Protein AF-A0A8J4XUR6-F1 (afdb_monomer)

Structure (mmCIF, N/CA/C/O backbone):
data_AF-A0A8J4XUR6-F1
#
_entry.id   AF-A0A8J4XUR6-F1
#
loop_
_atom_site.group_PDB
_atom_site.id
_atom_site.type_symbol
_atom_site.label_atom_id
_atom_site.label_alt_id
_atom_site.label_comp_id
_atom_site.label_asym_id
_atom_site.label_entity_id
_atom_site.label_seq_id
_atom_site.pdbx_PDB_ins_code
_atom_site.Cartn_x
_atom_site.Cartn_y
_atom_site.Cartn_z
_atom_site.occupancy
_atom_site.B_iso_or_equiv
_atom_site.auth_seq_id
_atom_site.auth_comp_id
_atom_site.auth_asym_id
_atom_site.auth_atom_id
_atom_site.pdbx_PDB_model_num
ATOM 1 N N . MET A 1 1 ? 8.514 -21.608 22.308 1.00 40.44 1 MET A N 1
ATOM 2 C CA . MET A 1 1 ? 8.423 -20.423 21.424 1.00 40.44 1 MET A CA 1
ATOM 3 C C . MET A 1 1 ? 8.131 -19.217 22.311 1.00 40.44 1 MET A C 1
ATOM 5 O O . MET A 1 1 ? 7.020 -19.123 22.812 1.00 40.44 1 MET A O 1
ATOM 9 N N . GLY A 1 2 ? 9.125 -18.379 22.620 1.00 39.19 2 GLY A N 1
ATOM 10 C CA . GLY A 1 2 ? 8.915 -17.189 23.462 1.00 39.19 2 GLY A CA 1
ATOM 11 C C . GLY A 1 2 ? 8.181 -16.073 22.702 1.00 39.19 2 GLY A C 1
ATOM 12 O O . GLY A 1 2 ? 8.288 -16.022 21.473 1.00 39.19 2 GLY A O 1
ATOM 13 N N . PRO A 1 3 ? 7.429 -15.190 23.383 1.00 42.88 3 PRO A N 1
ATOM 14 C CA . PRO A 1 3 ? 6.751 -14.078 22.728 1.00 42.88 3 PRO A CA 1
ATOM 15 C C . PRO A 1 3 ? 7.774 -13.131 22.086 1.00 42.88 3 PRO A C 1
ATOM 17 O O . PRO A 1 3 ? 8.785 -12.773 22.684 1.00 42.88 3 PRO A O 1
ATOM 20 N N . SER A 1 4 ? 7.515 -12.732 20.841 1.00 39.28 4 SER A N 1
ATOM 21 C CA . SER A 1 4 ? 8.322 -11.737 20.137 1.00 39.28 4 SER A CA 1
ATOM 22 C C . SER A 1 4 ? 8.038 -10.346 20.712 1.00 39.28 4 SER A C 1
ATOM 24 O O . SER A 1 4 ? 6.978 -9.771 20.477 1.00 39.28 4 SER A O 1
ATOM 26 N N . SER A 1 5 ? 9.002 -9.800 21.452 1.00 40.75 5 SER A N 1
ATOM 27 C CA . SER A 1 5 ? 8.965 -8.479 22.103 1.00 40.75 5 SER A CA 1
ATOM 28 C C . SER A 1 5 ? 9.308 -7.322 21.151 1.00 40.75 5 SER A C 1
ATOM 30 O O . SER A 1 5 ? 9.982 -6.369 21.533 1.00 40.75 5 SER A O 1
ATOM 32 N N . GLY A 1 6 ? 8.922 -7.416 19.876 1.00 47.94 6 GLY A N 1
ATOM 33 C CA . GLY A 1 6 ? 9.124 -6.324 18.923 1.00 47.94 6 GLY A CA 1
ATOM 34 C C . GLY A 1 6 ? 8.094 -5.208 19.141 1.00 47.94 6 GLY A C 1
ATOM 35 O O . GLY A 1 6 ? 6.934 -5.521 19.423 1.00 47.94 6 GLY A O 1
ATOM 36 N N . PRO A 1 7 ? 8.457 -3.919 18.984 1.00 46.41 7 PRO A N 1
ATOM 37 C CA . PRO A 1 7 ? 7.491 -2.835 19.051 1.00 46.41 7 PRO A CA 1
ATOM 38 C C . PRO A 1 7 ? 6.426 -3.070 17.988 1.00 46.41 7 PRO A C 1
ATOM 40 O O . PRO A 1 7 ? 6.678 -3.162 16.785 1.00 46.41 7 PRO A O 1
ATOM 43 N N . ASN A 1 8 ? 5.214 -3.239 18.474 1.00 56.94 8 ASN A N 1
ATOM 44 C CA . ASN A 1 8 ? 4.088 -3.563 17.650 1.00 56.94 8 ASN A CA 1
ATOM 45 C C . ASN A 1 8 ? 3.591 -2.308 16.917 1.00 56.94 8 ASN A C 1
ATOM 47 O O . ASN A 1 8 ? 3.277 -1.308 17.561 1.00 56.94 8 ASN A O 1
ATOM 51 N N . ILE A 1 9 ? 3.472 -2.353 15.587 1.00 78.69 9 ILE A N 1
ATOM 52 C CA . ILE A 1 9 ? 2.926 -1.223 14.824 1.00 78.69 9 ILE A CA 1
ATOM 53 C C . ILE A 1 9 ? 1.412 -1.195 15.058 1.00 78.69 9 ILE A C 1
ATOM 55 O O . ILE A 1 9 ? 0.663 -1.969 14.466 1.00 78.69 9 ILE A O 1
ATOM 59 N N . ALA A 1 10 ? 0.957 -0.309 15.946 1.00 85.75 10 ALA A N 1
ATOM 60 C CA . ALA A 1 10 ? -0.439 -0.231 16.387 1.00 85.75 10 ALA A CA 1
ATOM 61 C C . ALA A 1 10 ? -1.439 -0.105 15.225 1.00 85.75 10 ALA A C 1
ATOM 63 O O . ALA A 1 10 ? -2.539 -0.647 15.284 1.00 85.75 10 ALA A O 1
ATOM 64 N N . LEU A 1 11 ? -1.051 0.582 14.148 1.00 87.00 11 LEU A N 1
ATOM 65 C CA . LEU A 1 11 ? -1.871 0.728 12.946 1.00 87.00 11 LEU A CA 1
ATOM 66 C C . LEU A 1 11 ? -2.085 -0.606 12.209 1.00 87.00 11 LEU A C 1
ATOM 68 O O . LEU A 1 11 ? -3.179 -0.877 11.726 1.00 87.00 11 LEU A O 1
ATOM 72 N N . PHE A 1 12 ? -1.076 -1.479 12.185 1.00 90.94 12 PHE A N 1
ATOM 73 C CA . PHE A 1 12 ? -1.165 -2.774 11.504 1.00 90.94 12 PHE A CA 1
ATOM 74 C C . PHE A 1 12 ? -2.079 -3.730 12.270 1.00 90.94 12 PHE A C 1
ATOM 76 O O . PHE A 1 12 ? -2.907 -4.407 11.662 1.00 90.94 12 PHE A O 1
ATOM 83 N N . LYS A 1 13 ? -2.003 -3.724 13.609 1.00 90.50 13 LYS A N 1
ATOM 84 C CA . LYS A 1 13 ? -2.961 -4.472 14.438 1.00 90.50 13 LYS A CA 1
ATOM 85 C C . LYS A 1 13 ? -4.383 -3.945 14.315 1.00 90.50 13 LYS A C 1
ATOM 87 O O . LYS A 1 13 ? -5.303 -4.750 14.268 1.00 90.50 13 LYS A O 1
ATOM 92 N N . ARG A 1 14 ? -4.578 -2.624 14.236 1.00 91.56 14 ARG A N 1
ATOM 93 C CA . ARG A 1 14 ? -5.912 -2.048 14.000 1.00 91.56 14 ARG A CA 1
ATOM 94 C C . ARG A 1 14 ? -6.522 -2.582 12.708 1.00 91.56 14 ARG A C 1
ATOM 96 O O . ARG A 1 14 ? -7.652 -3.054 12.749 1.00 91.56 14 ARG A O 1
ATOM 103 N N . LEU A 1 15 ? -5.758 -2.603 11.611 1.00 93.12 15 LEU A N 1
ATOM 104 C CA . LEU A 1 15 ? -6.224 -3.206 10.361 1.00 93.12 15 LEU A CA 1
ATOM 105 C C . LEU A 1 15 ? -6.547 -4.700 10.536 1.00 93.12 15 LEU A C 1
ATOM 107 O O . LEU A 1 15 ? -7.619 -5.122 10.122 1.00 93.12 15 LEU A O 1
ATOM 111 N N . GLN A 1 16 ? -5.668 -5.494 11.163 1.00 93.56 16 GLN A N 1
ATOM 112 C CA . GLN A 1 16 ? -5.923 -6.927 11.398 1.00 93.56 16 GLN A CA 1
ATOM 113 C C . GLN A 1 16 ? -7.214 -7.167 12.189 1.00 93.56 16 GLN A C 1
ATOM 115 O O . GLN A 1 16 ? -8.026 -7.999 11.801 1.00 93.56 16 GLN A O 1
ATOM 120 N N . ASN A 1 17 ? -7.409 -6.418 13.274 1.00 93.25 17 ASN A N 1
ATOM 121 C CA . ASN A 1 17 ? -8.564 -6.564 14.153 1.00 93.25 17 ASN A CA 1
ATOM 122 C C . ASN A 1 17 ? -9.863 -6.112 13.474 1.00 93.25 17 ASN A C 1
ATOM 124 O O . ASN A 1 17 ? -10.911 -6.707 13.705 1.00 93.25 17 ASN A O 1
ATOM 128 N N . ARG A 1 18 ? -9.804 -5.060 12.647 1.00 94.50 18 ARG A N 1
ATOM 129 C CA . ARG A 1 18 ? -10.964 -4.532 11.917 1.00 94.50 18 ARG A CA 1
ATOM 130 C C . ARG A 1 18 ? -11.282 -5.340 10.658 1.00 94.50 18 ARG A C 1
ATOM 132 O O . ARG A 1 18 ? -12.419 -5.296 10.205 1.00 94.50 18 ARG A O 1
ATOM 139 N N . TRP A 1 19 ? -10.323 -6.094 10.115 1.00 95.19 19 TRP A N 1
ATOM 140 C CA . TRP A 1 19 ? -10.450 -6.797 8.834 1.00 95.19 19 TRP A CA 1
ATOM 141 C C . TRP A 1 19 ? -11.755 -7.589 8.630 1.00 95.19 19 TRP A C 1
ATOM 143 O O . TRP A 1 19 ? -12.316 -7.475 7.542 1.00 95.19 19 TRP A O 1
ATOM 153 N N . PRO A 1 20 ? -12.295 -8.335 9.622 1.00 94.44 20 PRO A N 1
ATOM 154 C CA . PRO A 1 20 ? -13.533 -9.105 9.441 1.00 94.44 20 PRO A CA 1
ATOM 155 C C . PRO A 1 20 ? -14.766 -8.270 9.075 1.00 94.44 20 PRO A C 1
ATOM 157 O O . PRO A 1 20 ? -15.748 -8.820 8.590 1.00 94.44 20 PRO A O 1
ATOM 160 N N . ILE A 1 21 ? -14.725 -6.962 9.334 1.00 95.00 21 ILE A N 1
ATOM 161 C CA . ILE A 1 21 ? -15.832 -6.023 9.116 1.00 95.00 21 ILE A CA 1
ATOM 162 C C . ILE A 1 21 ? -15.444 -4.857 8.196 1.00 95.00 21 ILE A C 1
ATOM 164 O O . ILE A 1 21 ? -16.186 -3.883 8.105 1.00 95.00 21 ILE A O 1
ATOM 168 N N . VAL A 1 22 ? -14.284 -4.936 7.534 1.00 93.31 22 VAL A N 1
ATOM 169 C CA . VAL A 1 22 ? -13.922 -4.008 6.455 1.00 93.31 22 VAL A CA 1
ATOM 170 C C . VAL A 1 22 ? -14.741 -4.363 5.218 1.00 93.31 22 VAL A C 1
ATOM 172 O O . VAL A 1 22 ? -14.694 -5.494 4.730 1.00 93.31 22 VAL A O 1
ATOM 175 N N . ASP A 1 23 ? -15.457 -3.380 4.689 1.00 92.00 23 ASP A N 1
ATOM 176 C CA . ASP A 1 23 ? -16.121 -3.453 3.399 1.00 92.00 23 ASP A CA 1
ATOM 177 C C . ASP A 1 23 ? -15.083 -3.329 2.276 1.00 92.00 23 ASP A C 1
ATOM 179 O O . ASP A 1 23 ? -14.637 -2.242 1.897 1.00 92.00 23 ASP A O 1
ATOM 183 N N . GLN A 1 24 ? -14.695 -4.485 1.747 1.00 90.06 24 GLN A N 1
ATOM 184 C CA . GLN A 1 24 ? -13.723 -4.615 0.665 1.00 90.06 24 GLN A CA 1
ATOM 185 C C . GLN A 1 24 ? -14.238 -4.105 -0.689 1.00 90.06 24 GLN A C 1
ATOM 187 O O . GLN A 1 24 ? -13.435 -3.928 -1.602 1.00 90.06 24 GLN A O 1
ATOM 192 N N . SER A 1 25 ? -15.546 -3.853 -0.829 1.00 89.06 25 SER A N 1
ATOM 193 C CA . SER A 1 25 ? -16.129 -3.297 -2.057 1.00 89.06 25 SER A CA 1
ATOM 194 C C . SER A 1 25 ? -15.928 -1.785 -2.186 1.00 89.06 25 SER A C 1
ATOM 196 O O . SER A 1 25 ? -16.148 -1.223 -3.258 1.00 89.06 25 SER A O 1
ATOM 198 N N . ARG A 1 26 ? -15.474 -1.129 -1.110 1.00 89.25 26 ARG A N 1
ATOM 199 C CA . ARG A 1 26 ? -15.285 0.323 -1.034 1.00 89.25 26 ARG A CA 1
ATOM 200 C C . ARG A 1 26 ? -13.828 0.711 -0.753 1.00 89.25 26 ARG A C 1
ATOM 202 O O . ARG A 1 26 ? -13.560 1.334 0.276 1.00 89.25 26 ARG A O 1
ATOM 209 N N . PRO A 1 27 ? -12.868 0.342 -1.622 1.00 91.38 27 PRO A N 1
ATOM 210 C CA . PRO A 1 27 ? -11.519 0.867 -1.512 1.00 91.38 27 PRO A CA 1
ATOM 211 C C . PRO A 1 27 ? -11.478 2.360 -1.866 1.00 91.38 27 PRO A C 1
ATOM 213 O O . PRO A 1 27 ? -12.258 2.849 -2.680 1.00 91.38 27 PRO A O 1
ATOM 216 N N . GLN A 1 28 ? -10.514 3.061 -1.281 1.00 92.25 28 GLN A N 1
ATOM 217 C CA . GLN A 1 28 ? -10.204 4.466 -1.504 1.00 92.25 28 GLN A CA 1
ATOM 218 C C . GLN A 1 28 ? -8.971 4.566 -2.417 1.00 92.25 28 GLN A C 1
ATOM 220 O O . GLN A 1 28 ? -7.839 4.493 -1.920 1.00 92.25 28 GLN A O 1
ATOM 225 N N . PRO A 1 29 ? -9.150 4.662 -3.748 1.00 90.38 29 PRO A N 1
ATOM 226 C CA . PRO A 1 29 ? -8.034 4.855 -4.663 1.00 90.38 29 PRO A CA 1
ATOM 227 C C . PRO A 1 29 ? -7.407 6.243 -4.508 1.00 90.38 29 PRO A C 1
ATOM 229 O O . PRO A 1 29 ? -7.977 7.161 -3.917 1.00 90.38 29 PRO A O 1
ATOM 232 N N . LEU A 1 30 ? -6.217 6.395 -5.075 1.00 86.88 30 LEU A N 1
ATOM 233 C CA . LEU A 1 30 ? -5.524 7.661 -5.214 1.00 86.88 30 LEU A CA 1
ATOM 234 C C . LEU A 1 30 ? -6.370 8.617 -6.058 1.00 86.88 30 LEU A C 1
ATOM 236 O O . LEU A 1 30 ? -6.646 8.351 -7.225 1.00 86.88 30 LEU A O 1
ATOM 240 N N . THR A 1 31 ? -6.749 9.748 -5.473 1.00 80.25 31 THR A N 1
ATOM 241 C CA . THR A 1 31 ? -7.511 10.785 -6.169 1.00 80.25 31 THR A CA 1
ATOM 242 C C . THR A 1 31 ? -6.609 11.536 -7.163 1.00 80.25 31 THR A C 1
ATOM 244 O O . THR A 1 31 ? -5.701 12.241 -6.715 1.00 80.25 31 THR A O 1
ATOM 247 N N . PRO A 1 32 ? -6.854 11.469 -8.491 1.00 69.00 32 PRO A N 1
ATOM 248 C CA . PRO A 1 32 ? -5.964 12.081 -9.488 1.00 69.00 32 PRO A CA 1
ATOM 249 C C . PRO A 1 32 ? -5.904 13.610 -9.411 1.00 69.00 32 PRO A C 1
ATOM 251 O O . PRO A 1 32 ? -4.892 14.211 -9.745 1.00 69.00 32 PRO A O 1
ATOM 254 N N . THR A 1 33 ? -6.959 14.261 -8.910 1.00 69.38 33 THR A N 1
ATOM 255 C CA . THR A 1 33 ? -7.015 15.728 -8.772 1.00 69.38 33 THR A CA 1
ATOM 256 C C . THR A 1 33 ? -6.011 16.296 -7.766 1.00 69.38 33 THR A C 1
ATOM 258 O O . THR A 1 33 ? -5.838 17.511 -7.704 1.00 69.38 33 THR A O 1
ATOM 261 N N . ALA A 1 34 ? -5.356 15.441 -6.977 1.00 71.38 34 ALA A N 1
ATOM 262 C CA . ALA A 1 34 ? -4.301 15.824 -6.046 1.00 71.38 34 ALA A CA 1
ATOM 263 C C . ALA A 1 34 ? -2.885 15.733 -6.650 1.00 71.38 34 ALA A C 1
ATOM 265 O O . ALA A 1 34 ? -1.925 16.036 -5.944 1.00 71.38 34 ALA A O 1
ATOM 266 N N . LEU A 1 35 ? -2.750 15.301 -7.910 1.00 82.06 35 LEU A N 1
ATOM 267 C CA . LEU A 1 35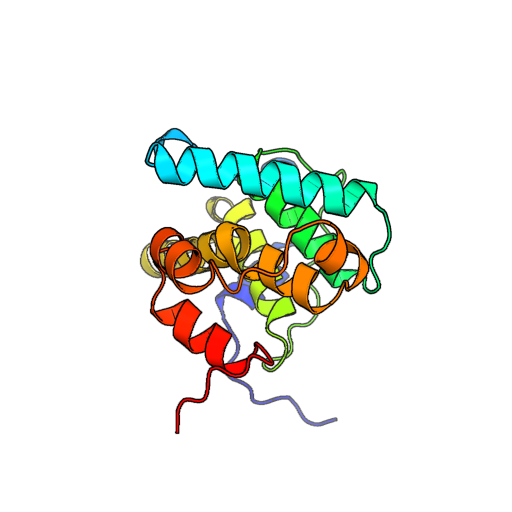 ? -1.466 15.090 -8.578 1.00 82.06 35 LEU A CA 1
ATOM 268 C C . LEU A 1 35 ? -1.136 16.243 -9.531 1.00 82.06 35 LEU A C 1
ATOM 270 O O . LEU A 1 35 ? -2.005 16.778 -10.220 1.00 82.06 35 LEU A O 1
ATOM 274 N N . SER A 1 36 ? 0.141 16.606 -9.594 1.00 87.50 36 SER A N 1
ATOM 275 C CA . SER A 1 36 ? 0.687 17.426 -10.677 1.00 87.50 36 SER A CA 1
ATOM 276 C C . SER A 1 36 ? 0.665 16.670 -12.013 1.00 87.50 36 SER A C 1
ATOM 278 O O . SER A 1 36 ? 0.567 15.443 -12.044 1.00 87.50 36 SER A O 1
ATOM 280 N N . SER A 1 37 ? 0.797 17.387 -13.135 1.00 87.19 37 SER A N 1
ATOM 281 C CA . SER A 1 37 ? 0.848 16.771 -14.472 1.00 87.19 37 SER A CA 1
ATOM 282 C C . SER A 1 37 ? 1.945 15.707 -14.594 1.00 87.19 37 SER A C 1
ATOM 284 O O . SER A 1 37 ? 1.728 14.667 -15.212 1.00 87.19 37 SER A O 1
ATOM 286 N N . ASP A 1 38 ? 3.101 15.945 -13.970 1.00 86.38 38 ASP A N 1
ATOM 287 C CA . ASP A 1 38 ? 4.229 15.011 -13.986 1.00 86.38 38 ASP A CA 1
ATOM 288 C C . ASP A 1 38 ? 3.941 13.761 -13.140 1.00 86.38 38 ASP A C 1
ATOM 290 O O . ASP A 1 38 ? 4.232 12.638 -13.555 1.00 86.38 38 ASP A O 1
ATOM 294 N N . GLU A 1 39 ? 3.325 13.932 -11.966 1.00 85.56 39 GLU A N 1
ATOM 295 C CA . GLU A 1 39 ? 2.918 12.815 -11.105 1.00 85.56 39 GLU A CA 1
ATOM 296 C C . GLU A 1 39 ? 1.819 11.967 -11.750 1.00 85.56 39 GLU A C 1
ATOM 298 O O . GLU A 1 39 ? 1.832 10.744 -11.618 1.00 85.56 39 GLU A O 1
ATOM 303 N N . GLU A 1 40 ? 0.894 12.595 -12.474 1.00 89.81 40 GLU A N 1
ATOM 304 C CA . GLU A 1 40 ? -0.159 11.910 -13.219 1.00 89.81 40 GLU A CA 1
ATOM 305 C C . GLU A 1 40 ? 0.410 11.113 -14.401 1.00 89.81 40 GLU A C 1
ATOM 307 O O . GLU A 1 40 ? 0.041 9.954 -14.605 1.00 89.81 40 GLU A O 1
ATOM 312 N N . ALA A 1 41 ? 1.365 11.680 -15.144 1.00 89.12 41 ALA A N 1
ATOM 313 C CA . ALA A 1 41 ? 2.069 10.953 -16.198 1.00 89.12 41 ALA A CA 1
ATOM 314 C C . ALA A 1 41 ? 2.812 9.730 -15.630 1.00 89.12 41 ALA A C 1
ATOM 316 O O . ALA A 1 41 ? 2.679 8.619 -16.153 1.00 89.12 41 ALA A O 1
ATOM 317 N N . HIS A 1 42 ? 3.514 9.910 -14.504 1.00 87.81 42 HIS A N 1
ATOM 318 C CA . HIS A 1 42 ? 4.195 8.820 -13.799 1.00 87.81 42 HIS A CA 1
ATOM 319 C C . HIS A 1 42 ? 3.211 7.760 -13.288 1.00 87.81 42 HIS A C 1
ATOM 321 O O . HIS A 1 42 ? 3.478 6.560 -13.373 1.00 87.81 42 HIS A O 1
ATOM 327 N N . ARG A 1 43 ? 2.034 8.178 -12.801 1.00 90.69 43 ARG A N 1
ATOM 328 C CA . ARG A 1 43 ? 0.963 7.271 -12.362 1.00 90.69 43 ARG A CA 1
ATOM 329 C C . ARG A 1 43 ? 0.513 6.360 -13.499 1.00 90.69 43 ARG A C 1
ATOM 331 O O . ARG A 1 43 ? 0.380 5.153 -13.294 1.00 90.69 43 ARG A O 1
ATOM 338 N N . LEU A 1 44 ? 0.277 6.925 -14.683 1.00 91.81 44 LEU A N 1
ATOM 339 C CA . LEU A 1 44 ? -0.160 6.177 -15.863 1.00 91.81 44 LEU A CA 1
ATOM 340 C C . LEU A 1 44 ? 0.924 5.212 -16.363 1.00 91.81 44 LEU A C 1
ATOM 342 O O . LEU A 1 44 ? 0.610 4.062 -16.681 1.00 91.81 44 LEU A O 1
ATOM 346 N N . GLU A 1 45 ? 2.192 5.637 -16.377 1.00 90.88 45 GLU A N 1
ATOM 347 C CA . GLU A 1 45 ? 3.324 4.763 -16.714 1.00 90.88 45 GLU A CA 1
ATOM 348 C C . GLU A 1 45 ? 3.408 3.574 -15.749 1.00 90.88 45 GLU A C 1
ATOM 350 O O . GLU A 1 45 ? 3.452 2.415 -16.180 1.00 90.88 45 GLU A O 1
ATOM 355 N N . MET A 1 46 ? 3.364 3.857 -14.443 1.00 90.44 46 MET A N 1
ATOM 356 C CA . MET A 1 46 ? 3.410 2.843 -13.395 1.00 90.44 46 MET A CA 1
ATOM 357 C C . MET A 1 46 ? 2.244 1.864 -13.519 1.00 90.44 46 MET A C 1
ATOM 359 O O . MET A 1 46 ? 2.446 0.652 -13.476 1.00 90.44 46 MET A O 1
ATOM 363 N N . LEU A 1 47 ? 1.025 2.363 -13.727 1.00 91.56 47 LEU A N 1
ATOM 364 C CA . LEU A 1 47 ? -0.153 1.521 -13.918 1.00 91.56 47 LEU A CA 1
ATOM 365 C C . LEU A 1 47 ? 0.011 0.590 -15.128 1.00 91.56 47 LEU A C 1
ATOM 367 O O . LEU A 1 47 ? -0.266 -0.607 -15.028 1.00 91.56 47 LEU A O 1
ATOM 371 N N . GLY A 1 48 ? 0.511 1.113 -16.251 1.00 90.81 48 GLY A N 1
ATOM 372 C CA . GLY A 1 48 ? 0.813 0.314 -17.436 1.00 90.81 48 GLY A CA 1
ATOM 373 C C . GLY A 1 48 ? 1.861 -0.768 -17.160 1.00 90.81 48 GLY A C 1
ATOM 374 O O . GLY A 1 48 ? 1.691 -1.910 -17.586 1.00 90.81 48 GLY A O 1
ATOM 375 N N . HIS A 1 49 ? 2.919 -0.437 -16.418 1.00 88.88 49 HIS A N 1
ATOM 376 C CA . HIS A 1 49 ? 3.942 -1.398 -16.003 1.00 88.88 49 HIS A CA 1
ATOM 377 C C . HIS A 1 49 ? 3.359 -2.507 -15.112 1.00 88.88 49 HIS A C 1
ATOM 379 O O . HIS A 1 49 ? 3.558 -3.688 -15.395 1.00 88.88 49 HIS A O 1
ATOM 385 N N . LEU A 1 50 ? 2.586 -2.155 -14.080 1.00 89.62 50 LEU A N 1
ATOM 386 C CA . LEU A 1 50 ? 1.984 -3.119 -13.153 1.00 89.62 50 LEU A CA 1
ATOM 387 C C . LEU A 1 50 ? 1.003 -4.074 -13.850 1.00 89.62 50 LEU A C 1
ATOM 389 O O . LEU A 1 50 ? 1.003 -5.264 -13.546 1.00 89.62 50 LEU A O 1
ATOM 393 N N . LYS A 1 51 ? 0.207 -3.590 -14.812 1.00 90.06 51 LYS A N 1
ATOM 394 C CA . LYS A 1 51 ? -0.685 -4.450 -15.608 1.00 90.06 51 LYS A CA 1
ATOM 395 C C . LYS A 1 51 ? 0.095 -5.468 -16.439 1.00 90.06 51 LYS A C 1
ATOM 397 O O . LYS A 1 51 ? -0.199 -6.655 -16.357 1.00 90.06 51 LYS A O 1
ATOM 402 N N . ARG A 1 52 ? 1.169 -5.042 -17.118 1.00 88.12 52 ARG A N 1
ATOM 403 C CA . ARG A 1 52 ? 2.063 -5.964 -17.846 1.00 88.12 52 ARG A CA 1
ATOM 404 C C . ARG A 1 52 ? 2.675 -7.029 -16.933 1.00 88.12 52 ARG A C 1
ATOM 406 O O . ARG A 1 52 ? 2.829 -8.174 -17.351 1.00 88.12 52 ARG A O 1
ATOM 413 N N . LEU A 1 53 ? 3.018 -6.667 -15.693 1.00 86.50 53 LEU A N 1
ATOM 414 C CA . LEU A 1 53 ? 3.500 -7.630 -14.700 1.00 86.50 53 LEU A CA 1
ATOM 415 C C . LEU A 1 53 ? 2.431 -8.654 -14.309 1.00 86.50 53 LEU A C 1
ATOM 417 O O . LEU A 1 53 ? 2.769 -9.811 -14.094 1.00 86.50 53 LEU A O 1
ATOM 421 N N . LEU A 1 54 ? 1.164 -8.255 -14.186 1.00 86.38 54 LEU A N 1
ATOM 422 C CA . LEU A 1 54 ? 0.081 -9.199 -13.895 1.00 86.38 54 LEU A CA 1
ATOM 423 C C . LEU A 1 54 ? -0.163 -10.147 -15.072 1.00 86.38 54 LEU A C 1
ATOM 425 O O . LEU A 1 54 ? -0.307 -11.352 -14.864 1.00 86.38 54 LEU A O 1
ATOM 429 N N . ASP A 1 55 ? -0.151 -9.615 -16.294 1.00 85.50 55 ASP A N 1
ATOM 430 C CA . ASP A 1 55 ? -0.403 -10.384 -17.515 1.00 85.50 55 ASP A CA 1
ATOM 431 C C . ASP A 1 55 ? 0.699 -11.415 -17.797 1.00 85.50 55 ASP A C 1
ATOM 433 O O . ASP A 1 55 ? 0.426 -12.478 -18.354 1.00 85.50 55 ASP A O 1
ATOM 437 N N . CYS A 1 56 ? 1.945 -11.153 -17.380 1.00 81.50 56 CYS A N 1
ATOM 438 C CA . CYS A 1 56 ? 3.038 -12.110 -17.562 1.00 81.50 56 CYS A CA 1
ATOM 439 C C . CYS A 1 56 ? 2.895 -13.364 -16.680 1.00 81.50 56 CYS A C 1
ATOM 441 O O . CYS A 1 56 ? 3.553 -14.371 -16.945 1.00 81.50 56 CYS A O 1
ATOM 443 N N . GLY A 1 57 ? 2.059 -13.314 -15.632 1.00 72.19 57 GLY A N 1
ATOM 444 C CA . GLY A 1 57 ? 1.673 -14.444 -14.780 1.00 72.19 57 GLY A CA 1
ATOM 445 C C . GLY A 1 57 ? 2.794 -15.080 -13.948 1.00 72.19 57 GLY A C 1
ATOM 446 O O . GLY A 1 57 ? 2.523 -15.922 -13.091 1.00 72.19 57 GLY A O 1
ATOM 447 N N . ASN A 1 58 ? 4.051 -14.690 -14.160 1.00 73.31 58 ASN A N 1
ATOM 448 C CA . ASN A 1 58 ? 5.210 -15.300 -13.529 1.00 73.31 58 ASN A CA 1
ATOM 449 C C . ASN A 1 58 ? 5.545 -14.591 -12.212 1.00 73.31 58 ASN A C 1
ATOM 451 O O . ASN A 1 58 ? 6.433 -13.745 -12.154 1.00 73.31 58 ASN A O 1
ATOM 455 N N . HIS A 1 59 ? 4.834 -14.938 -11.139 1.00 77.44 59 HIS A N 1
ATOM 456 C CA . HIS A 1 59 ? 5.121 -14.429 -9.799 1.00 77.44 59 HIS A CA 1
ATOM 457 C C . HIS A 1 59 ? 5.722 -15.544 -8.929 1.00 77.44 59 HIS A C 1
ATOM 459 O O . HIS A 1 59 ? 5.024 -16.501 -8.602 1.00 77.44 59 HIS A O 1
ATOM 465 N N . PRO A 1 60 ? 6.993 -15.440 -8.491 1.00 71.69 60 PRO A N 1
ATOM 466 C CA . PRO A 1 60 ? 7.667 -16.491 -7.730 1.00 71.69 60 PRO A CA 1
ATOM 467 C C . PRO A 1 60 ? 7.106 -16.617 -6.311 1.00 71.69 60 PRO A C 1
ATOM 469 O O . PRO A 1 60 ? 7.403 -17.582 -5.609 1.00 71.69 60 PRO A O 1
ATOM 472 N N . ARG A 1 61 ? 6.346 -15.612 -5.858 1.00 81.00 61 ARG A N 1
ATOM 473 C CA . ARG A 1 61 ? 5.705 -15.577 -4.550 1.00 81.00 61 ARG A CA 1
ATOM 474 C C . ARG A 1 61 ? 4.359 -14.871 -4.614 1.00 81.00 6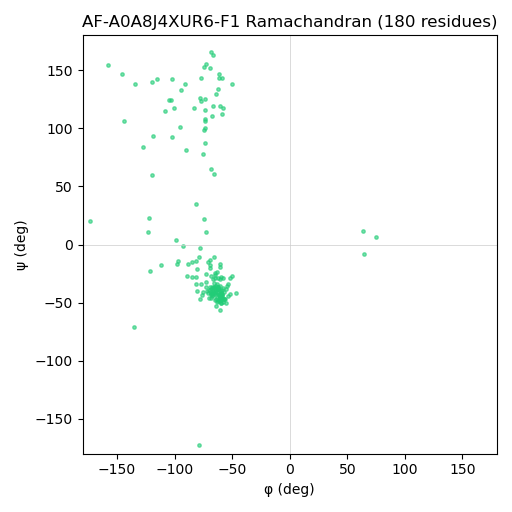1 ARG A C 1
ATOM 476 O O . ARG A 1 61 ? 4.177 -13.881 -5.322 1.00 81.00 61 ARG A O 1
ATOM 483 N N . GLU A 1 62 ? 3.454 -15.348 -3.775 1.00 84.94 62 GLU A N 1
ATOM 484 C CA . GLU A 1 62 ? 2.093 -14.834 -3.653 1.00 84.94 62 GLU A CA 1
ATOM 485 C C . GLU A 1 62 ? 2.009 -13.419 -3.064 1.00 84.94 62 GLU A C 1
ATOM 487 O O . GLU A 1 62 ? 1.058 -12.698 -3.355 1.00 84.94 62 GLU A O 1
ATOM 492 N N . ASP A 1 63 ? 2.979 -13.001 -2.245 1.00 86.94 63 ASP A N 1
ATOM 493 C CA . ASP A 1 63 ? 3.050 -11.636 -1.705 1.00 86.94 63 ASP A CA 1
ATOM 494 C C . ASP A 1 63 ? 3.459 -10.612 -2.777 1.00 86.94 63 ASP A C 1
ATOM 496 O O . ASP A 1 63 ? 3.080 -9.445 -2.694 1.00 86.94 63 ASP A O 1
ATOM 500 N N . TYR A 1 64 ? 4.166 -11.046 -3.826 1.00 87.12 64 TYR A N 1
ATOM 501 C CA . TYR A 1 64 ? 4.557 -10.178 -4.943 1.00 87.12 64 TYR A CA 1
ATOM 502 C C . TYR A 1 64 ? 3.370 -9.912 -5.860 1.00 87.12 64 TYR A C 1
ATOM 504 O O . TYR A 1 64 ? 3.111 -8.774 -6.238 1.00 87.12 64 TYR A O 1
ATOM 512 N N . LYS A 1 65 ? 2.593 -10.955 -6.154 1.00 88.19 65 LYS A N 1
ATOM 513 C CA . LYS A 1 65 ? 1.325 -10.790 -6.863 1.00 88.19 65 LYS A CA 1
ATOM 514 C C . LYS A 1 65 ? 0.373 -9.885 -6.079 1.00 88.19 65 LYS A C 1
ATOM 516 O O . LYS A 1 65 ? -0.253 -8.997 -6.648 1.00 88.19 65 LYS A O 1
ATOM 521 N N . GLU A 1 66 ? 0.298 -10.080 -4.764 1.00 91.94 66 GLU A N 1
ATOM 522 C CA . GLU A 1 66 ? -0.562 -9.289 -3.886 1.00 91.94 66 GLU A CA 1
ATOM 523 C C . GLU A 1 66 ? -0.200 -7.799 -3.890 1.00 91.94 66 GLU A C 1
ATOM 525 O O . GLU A 1 66 ? -1.097 -6.977 -4.059 1.00 91.94 66 GLU A O 1
ATOM 530 N N . ILE A 1 67 ? 1.080 -7.427 -3.755 1.00 92.12 67 ILE A N 1
ATOM 531 C CA . ILE A 1 67 ? 1.458 -6.005 -3.778 1.00 92.12 67 ILE A CA 1
ATOM 532 C C . ILE A 1 67 ? 1.166 -5.351 -5.137 1.00 92.12 67 ILE A C 1
ATOM 534 O O . ILE A 1 67 ? 0.719 -4.209 -5.170 1.00 92.12 67 ILE A O 1
ATOM 538 N N . ILE A 1 68 ? 1.339 -6.074 -6.251 1.00 91.50 68 ILE A N 1
ATOM 539 C CA . ILE A 1 68 ? 1.020 -5.554 -7.589 1.00 91.50 68 ILE A CA 1
ATOM 540 C C . ILE A 1 68 ? -0.490 -5.303 -7.715 1.00 91.50 68 ILE A C 1
ATOM 542 O O . ILE A 1 68 ? -0.893 -4.215 -8.121 1.00 91.50 68 ILE A O 1
ATOM 546 N N . LEU A 1 69 ? -1.328 -6.263 -7.304 1.00 92.56 69 LEU A N 1
ATOM 547 C CA . LEU A 1 69 ? -2.790 -6.111 -7.315 1.00 92.56 69 LEU A CA 1
ATOM 548 C C . LEU A 1 69 ? -3.259 -4.940 -6.442 1.00 92.56 69 LEU A C 1
ATOM 550 O O . LEU A 1 69 ? -4.112 -4.161 -6.860 1.00 92.56 69 LEU A O 1
ATOM 554 N N . LEU A 1 70 ? -2.689 -4.797 -5.242 1.00 94.56 70 LEU A N 1
ATOM 555 C CA . LEU A 1 70 ? -3.008 -3.698 -4.328 1.00 94.56 70 LEU A CA 1
ATOM 556 C C . LEU A 1 70 ? -2.655 -2.336 -4.922 1.00 94.56 70 LEU A C 1
ATOM 558 O O . LEU A 1 70 ? -3.428 -1.391 -4.793 1.00 94.56 70 LEU A O 1
ATOM 562 N N . ASN A 1 71 ? -1.508 -2.241 -5.585 1.00 93.94 71 ASN A N 1
ATOM 563 C CA . ASN A 1 71 ? -1.078 -1.009 -6.224 1.00 93.94 71 ASN A CA 1
ATOM 564 C C . ASN A 1 71 ? -1.958 -0.641 -7.418 1.00 93.94 71 ASN A C 1
ATOM 566 O O . ASN A 1 71 ? -2.308 0.524 -7.562 1.00 93.94 71 ASN A O 1
ATOM 570 N N . VAL A 1 72 ? -2.357 -1.612 -8.246 1.00 92.88 72 VAL A N 1
ATOM 571 C CA . VAL A 1 72 ? -3.322 -1.371 -9.332 1.00 92.88 72 VAL A CA 1
ATOM 572 C C . VAL A 1 72 ? -4.644 -0.859 -8.759 1.00 92.88 72 VAL A C 1
ATOM 574 O O . VAL A 1 72 ? -5.156 0.158 -9.227 1.00 92.88 72 VAL A O 1
ATOM 577 N N . ALA A 1 73 ? -5.146 -1.490 -7.692 1.00 92.88 73 ALA A N 1
ATOM 578 C CA . ALA A 1 73 ? -6.355 -1.038 -7.009 1.00 92.88 73 ALA A CA 1
ATOM 579 C C . ALA A 1 73 ? -6.222 0.390 -6.471 1.00 92.88 73 ALA A C 1
ATOM 581 O O . ALA A 1 73 ? -7.141 1.193 -6.598 1.00 92.88 73 ALA A O 1
ATOM 582 N N . TYR A 1 74 ? -5.059 0.724 -5.913 1.00 93.44 74 TYR A N 1
ATOM 583 C CA . TYR A 1 74 ? -4.789 2.058 -5.400 1.00 93.44 74 TYR A CA 1
ATOM 584 C C . TYR A 1 74 ? -4.654 3.103 -6.515 1.00 93.44 74 TYR A C 1
ATOM 586 O O . TYR A 1 74 ? -5.157 4.204 -6.352 1.00 93.44 74 TYR A O 1
ATOM 594 N N . LEU A 1 75 ? -4.026 2.791 -7.652 1.00 92.00 75 LEU A N 1
ATOM 595 C CA . LEU A 1 75 ? -3.800 3.771 -8.723 1.00 92.00 75 LEU A CA 1
ATOM 596 C C . LEU A 1 75 ? -4.995 3.992 -9.649 1.00 92.00 75 LEU A C 1
ATOM 598 O O . LEU A 1 75 ? -5.143 5.092 -10.177 1.00 92.00 75 LEU A O 1
ATOM 602 N N . GLU A 1 76 ? -5.785 2.954 -9.914 1.00 88.06 76 GLU A N 1
ATOM 603 C CA . GLU A 1 76 ? -6.869 2.987 -10.906 1.00 88.06 76 GLU A CA 1
ATOM 604 C C . GLU A 1 76 ? -8.261 2.896 -10.271 1.00 88.06 76 GLU A C 1
ATOM 606 O O . GLU A 1 76 ? -9.252 3.217 -10.919 1.00 88.06 76 GLU A O 1
ATOM 611 N N . GLY A 1 77 ? -8.366 2.449 -9.016 1.00 79.56 77 GLY A N 1
ATOM 612 C CA . GLY A 1 77 ? -9.658 2.117 -8.407 1.00 79.56 77 GLY A CA 1
ATOM 613 C C . GLY A 1 77 ? -10.255 0.802 -8.909 1.00 79.56 77 GLY A C 1
ATOM 614 O O . GLY A 1 77 ? -11.378 0.463 -8.544 1.00 79.56 77 GLY A O 1
ATOM 615 N N . GLY A 1 78 ? -9.513 0.037 -9.718 1.00 68.31 78 GLY A N 1
ATOM 616 C CA . GLY A 1 78 ? -9.906 -1.306 -10.134 1.00 68.31 78 GLY A CA 1
ATOM 617 C C . GLY A 1 78 ? -9.918 -2.262 -8.941 1.00 68.31 78 GLY A C 1
ATOM 618 O O . GLY A 1 78 ? -8.895 -2.478 -8.297 1.00 68.31 78 GLY A O 1
ATOM 619 N N . VAL A 1 79 ? -11.074 -2.844 -8.630 1.00 62.06 79 VAL A N 1
ATOM 620 C CA . VAL A 1 79 ? -11.225 -3.733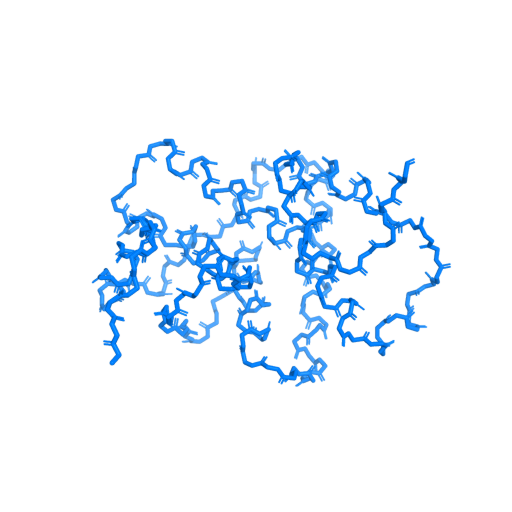 -7.473 1.00 62.06 79 VAL A CA 1
ATOM 621 C C . VAL A 1 79 ? -10.759 -5.147 -7.854 1.00 62.06 79 VAL A C 1
ATOM 623 O O . VAL A 1 79 ? -11.360 -5.753 -8.744 1.00 62.06 79 VAL A O 1
ATOM 626 N N . PRO A 1 80 ? -9.715 -5.721 -7.222 1.00 65.94 80 PRO A N 1
ATOM 627 C CA . PRO A 1 80 ? -9.487 -7.160 -7.304 1.00 65.94 80 PRO A CA 1
ATOM 628 C C . PRO A 1 80 ? -10.722 -7.880 -6.751 1.00 65.94 80 PRO A C 1
ATOM 630 O O . PRO A 1 80 ? -11.305 -7.426 -5.773 1.00 65.94 80 PRO A O 1
ATOM 633 N N . THR A 1 81 ? -11.110 -9.020 -7.331 1.00 67.56 81 THR A N 1
ATOM 634 C CA . THR A 1 81 ? -12.316 -9.779 -6.924 1.00 67.56 81 THR A CA 1
ATOM 635 C C . THR A 1 81 ? -12.411 -10.040 -5.418 1.00 67.56 81 THR A C 1
ATOM 637 O O . THR A 1 81 ? -13.509 -10.179 -4.889 1.00 67.56 81 THR A O 1
ATOM 640 N N . SER A 1 82 ? -11.274 -10.092 -4.718 1.00 80.62 82 SER A N 1
ATOM 641 C CA . SER A 1 82 ? -11.203 -9.997 -3.259 1.00 80.62 82 SER A CA 1
ATOM 642 C C . SER A 1 82 ? -9.812 -9.541 -2.811 1.00 80.62 82 SER A C 1
ATOM 644 O O . SER A 1 82 ? -8.815 -9.783 -3.500 1.00 80.62 82 SER A O 1
ATOM 646 N N . PHE A 1 83 ? -9.720 -8.923 -1.632 1.00 89.31 83 PHE A N 1
ATOM 647 C CA . PHE A 1 83 ? -8.442 -8.637 -0.989 1.00 89.31 83 PHE A CA 1
ATOM 648 C C . PHE A 1 83 ? -8.093 -9.765 -0.013 1.00 89.31 83 PHE A C 1
ATOM 650 O O . PHE A 1 83 ? -8.901 -10.171 0.824 1.00 89.31 83 PHE A O 1
ATOM 657 N N . ARG A 1 84 ? -6.852 -10.264 -0.067 1.00 91.88 84 ARG A N 1
ATOM 658 C CA . ARG A 1 84 ? -6.371 -11.252 0.912 1.00 91.88 84 ARG A CA 1
ATOM 659 C C . ARG A 1 84 ? -6.397 -10.650 2.320 1.00 91.88 84 ARG A C 1
ATOM 661 O O . ARG A 1 84 ? -6.122 -9.464 2.490 1.00 91.88 84 ARG A O 1
ATOM 668 N N . ALA A 1 85 ? -6.654 -11.455 3.348 1.00 91.69 85 ALA A N 1
ATOM 669 C CA . ALA A 1 85 ? -6.537 -10.988 4.726 1.00 91.69 85 ALA A CA 1
ATOM 670 C C . ALA A 1 85 ? -5.095 -10.550 5.076 1.00 91.69 85 ALA A C 1
ATOM 672 O O . ALA A 1 85 ? -4.136 -11.169 4.608 1.00 91.69 85 ALA A O 1
ATOM 673 N N . PRO A 1 86 ? -4.899 -9.490 5.885 1.00 90.75 86 PRO A N 1
ATOM 674 C CA . PRO A 1 86 ? -3.588 -9.091 6.379 1.00 90.75 86 PRO A CA 1
ATOM 675 C C . PRO A 1 86 ? -2.935 -10.226 7.179 1.00 90.75 86 PRO A C 1
ATOM 677 O O . PRO A 1 86 ? -3.403 -10.601 8.253 1.00 90.75 86 PRO A O 1
ATOM 680 N N . GLY A 1 87 ? -1.853 -10.784 6.634 1.00 86.94 87 GLY A N 1
ATOM 681 C CA . GLY A 1 87 ? -1.113 -11.884 7.251 1.00 86.94 87 GLY A CA 1
ATOM 682 C C . GLY A 1 87 ? -0.172 -11.442 8.374 1.00 86.94 87 GLY A C 1
ATOM 683 O O . GLY A 1 87 ? -0.140 -10.286 8.789 1.00 86.94 87 GLY A O 1
ATOM 684 N N . ALA A 1 88 ? 0.651 -12.365 8.869 1.00 83.75 88 ALA A N 1
ATOM 685 C CA . ALA A 1 88 ? 1.676 -12.028 9.853 1.00 83.75 88 ALA A CA 1
ATOM 686 C C . ALA A 1 88 ? 2.722 -11.064 9.260 1.00 83.75 88 ALA A C 1
ATOM 688 O O . ALA A 1 88 ? 3.314 -11.335 8.213 1.00 83.75 88 ALA A O 1
ATOM 689 N N . TYR A 1 89 ? 3.008 -9.964 9.958 1.00 77.81 89 TYR A N 1
ATOM 690 C CA . TYR A 1 89 ? 4.109 -9.067 9.610 1.00 77.81 89 TYR A CA 1
ATOM 691 C C . TYR A 1 89 ? 5.312 -9.340 10.515 1.00 77.81 89 TYR A C 1
ATOM 693 O O . TYR A 1 89 ? 5.280 -9.150 11.729 1.00 77.81 89 TYR A O 1
ATOM 701 N N . HIS A 1 90 ? 6.418 -9.764 9.906 1.00 72.06 90 HIS A N 1
ATOM 702 C CA . HIS A 1 90 ? 7.711 -9.812 10.582 1.00 72.06 90 HIS A CA 1
ATOM 703 C C . HIS A 1 90 ? 8.447 -8.489 10.371 1.00 72.06 90 HIS A C 1
ATOM 705 O O . HIS A 1 90 ? 8.499 -7.975 9.255 1.00 72.06 90 HIS A O 1
ATOM 711 N N . MET A 1 91 ? 9.083 -7.965 11.420 1.00 65.19 91 MET A N 1
ATOM 712 C CA . MET A 1 91 ? 9.735 -6.646 11.386 1.00 65.19 91 MET A CA 1
ATOM 713 C C . MET A 1 91 ? 10.822 -6.503 10.314 1.00 65.19 91 MET A C 1
ATOM 715 O O . MET A 1 91 ? 11.027 -5.399 9.809 1.00 65.19 91 MET A O 1
ATOM 719 N N . ALA A 1 92 ? 11.485 -7.602 9.946 1.00 63.75 92 ALA A N 1
ATOM 720 C CA . ALA A 1 92 ? 12.548 -7.621 8.942 1.00 63.75 92 ALA A CA 1
ATOM 721 C C . ALA A 1 92 ? 12.040 -7.659 7.487 1.00 63.75 92 ALA A C 1
ATOM 723 O O . ALA A 1 92 ? 12.816 -7.415 6.568 1.00 63.75 92 ALA A O 1
ATOM 724 N N . ARG A 1 93 ? 10.754 -7.960 7.248 1.00 79.69 93 ARG A N 1
ATOM 725 C CA . ARG A 1 93 ? 10.210 -8.085 5.888 1.00 79.69 93 ARG A CA 1
ATOM 726 C C . ARG A 1 93 ? 9.569 -6.777 5.451 1.00 79.69 93 ARG A C 1
ATOM 728 O O . ARG A 1 93 ? 8.436 -6.474 5.820 1.00 79.69 93 ARG A O 1
ATOM 735 N N . TRP A 1 94 ? 10.295 -6.017 4.639 1.00 84.50 94 TRP A N 1
ATOM 736 C CA . TRP A 1 94 ? 9.796 -4.760 4.088 1.00 84.50 94 TRP A CA 1
ATOM 737 C C . TRP A 1 94 ? 8.557 -4.953 3.194 1.00 84.50 94 TRP A C 1
ATOM 739 O O . TRP A 1 94 ? 7.612 -4.184 3.323 1.00 84.50 94 TRP A O 1
ATOM 749 N N . MET A 1 95 ? 8.487 -6.040 2.411 1.00 88.06 95 MET A N 1
ATOM 750 C CA . MET A 1 95 ? 7.309 -6.383 1.593 1.00 88.06 95 MET A CA 1
ATOM 751 C C . MET A 1 95 ? 6.010 -6.439 2.411 1.00 88.06 95 MET A C 1
ATOM 753 O O . MET A 1 95 ? 5.001 -5.859 2.025 1.00 88.06 95 MET A O 1
ATOM 757 N N . ALA A 1 96 ? 6.043 -7.057 3.598 1.00 88.88 96 ALA A N 1
ATOM 758 C CA . ALA A 1 96 ? 4.874 -7.090 4.474 1.00 88.88 96 ALA A CA 1
ATOM 759 C C . ALA A 1 96 ? 4.458 -5.670 4.893 1.00 88.88 96 ALA A C 1
ATOM 761 O O . ALA A 1 96 ? 3.284 -5.327 4.832 1.00 88.88 96 ALA A O 1
ATOM 762 N N . LYS A 1 97 ? 5.416 -4.809 5.257 1.00 90.25 97 LYS A N 1
ATOM 763 C CA . LYS A 1 97 ? 5.134 -3.407 5.611 1.00 90.25 97 LYS A CA 1
ATOM 764 C C . LYS A 1 97 ? 4.541 -2.626 4.434 1.00 90.25 97 LYS A C 1
ATOM 766 O O . LYS A 1 97 ? 3.635 -1.829 4.656 1.00 90.25 97 LYS A O 1
ATOM 771 N N . ALA A 1 98 ? 5.022 -2.878 3.217 1.00 92.38 98 ALA A N 1
ATOM 772 C CA . ALA A 1 98 ? 4.505 -2.274 1.993 1.00 92.38 98 ALA A CA 1
ATOM 773 C C . ALA A 1 98 ? 3.042 -2.676 1.740 1.00 92.38 98 ALA A C 1
ATOM 775 O O . ALA A 1 98 ? 2.189 -1.803 1.607 1.00 92.38 98 ALA A O 1
ATOM 776 N N . ILE A 1 99 ? 2.736 -3.978 1.804 1.00 93.81 99 ILE A N 1
ATOM 777 C CA . ILE A 1 99 ? 1.367 -4.512 1.680 1.00 93.81 99 ILE A CA 1
ATOM 778 C C . ILE A 1 99 ? 0.441 -3.871 2.716 1.00 93.81 99 ILE A C 1
ATOM 780 O O . ILE A 1 99 ? -0.650 -3.411 2.382 1.00 93.81 99 ILE A O 1
ATOM 784 N N . TYR A 1 100 ? 0.881 -3.799 3.974 1.00 94.38 100 TYR A N 1
ATOM 785 C CA . TYR A 1 100 ? 0.107 -3.158 5.032 1.00 94.38 100 TYR A CA 1
ATOM 786 C C . TYR A 1 100 ? -0.160 -1.681 4.747 1.00 94.38 100 TYR A C 1
ATOM 788 O O . TYR A 1 100 ? -1.293 -1.239 4.905 1.00 94.38 100 TYR A O 1
ATOM 796 N N . ALA A 1 101 ? 0.853 -0.921 4.327 1.00 94.25 101 ALA A N 1
ATOM 797 C CA . ALA A 1 101 ? 0.696 0.504 4.061 1.00 94.25 101 ALA A CA 1
ATOM 798 C C . ALA A 1 101 ? -0.337 0.780 2.964 1.00 94.25 101 ALA A C 1
ATOM 800 O O . ALA A 1 101 ? -1.203 1.634 3.152 1.00 94.25 101 ALA A O 1
ATOM 801 N N . VAL A 1 102 ? -0.292 0.018 1.868 1.00 95.25 102 VAL A N 1
ATOM 802 C CA . VAL A 1 102 ? -1.244 0.173 0.760 1.00 95.25 102 VAL A CA 1
ATOM 803 C C . VAL A 1 102 ? -2.652 -0.243 1.187 1.00 95.25 102 VAL A C 1
ATOM 805 O O . VAL A 1 102 ? -3.595 0.508 0.957 1.00 95.25 102 VAL A O 1
ATOM 808 N N . LYS A 1 103 ? -2.817 -1.366 1.903 1.00 95.25 103 LYS A N 1
ATOM 809 C CA . LYS A 1 103 ? -4.135 -1.773 2.430 1.00 95.25 103 LYS A CA 1
ATOM 810 C C . LYS A 1 103 ? -4.733 -0.755 3.389 1.00 95.25 103 LYS A C 1
ATOM 812 O O . LYS A 1 103 ? -5.926 -0.490 3.323 1.00 95.25 103 LYS A O 1
ATOM 817 N N . ILE A 1 104 ? -3.922 -0.198 4.286 1.00 95.00 104 ILE A N 1
ATOM 818 C CA . ILE A 1 104 ? -4.397 0.832 5.210 1.00 95.00 104 ILE A CA 1
ATOM 819 C C . ILE A 1 104 ? -4.883 2.045 4.424 1.00 95.00 104 ILE A C 1
ATOM 821 O O . ILE A 1 104 ? -5.946 2.551 4.745 1.00 95.00 104 ILE A O 1
ATOM 825 N N . MET A 1 105 ? -4.154 2.484 3.394 1.00 94.62 105 MET A N 1
ATOM 826 C CA . MET A 1 105 ? -4.606 3.598 2.559 1.00 94.62 105 MET A CA 1
ATOM 827 C C . MET A 1 105 ? -5.885 3.287 1.786 1.00 94.62 105 MET A C 1
ATOM 829 O O . MET A 1 105 ? -6.777 4.129 1.754 1.00 94.62 105 MET A O 1
ATOM 833 N N . LEU A 1 106 ? -6.018 2.078 1.240 1.00 94.75 106 LEU A N 1
ATOM 834 C CA . LEU A 1 106 ? -7.235 1.650 0.547 1.00 94.75 106 LEU A CA 1
ATOM 835 C C . LEU A 1 106 ? -8.467 1.631 1.460 1.00 94.75 106 LEU A C 1
ATOM 837 O O . LEU A 1 106 ? -9.564 1.838 0.970 1.00 94.75 106 LEU A O 1
ATOM 841 N N . PHE A 1 107 ? -8.319 1.407 2.765 1.00 94.81 107 PHE A N 1
ATOM 842 C CA . PHE A 1 107 ? -9.456 1.290 3.692 1.00 94.81 107 PHE A CA 1
ATOM 843 C C . PHE A 1 107 ? -9.410 2.309 4.833 1.00 94.81 107 PHE A C 1
ATOM 845 O O . PHE A 1 107 ? -9.964 2.074 5.907 1.00 94.81 107 PHE A O 1
ATOM 852 N N . HIS A 1 108 ? -8.708 3.427 4.643 1.00 93.38 108 HIS A N 1
ATOM 853 C CA . HIS A 1 108 ? -8.438 4.379 5.722 1.00 93.38 108 HIS A CA 1
ATOM 854 C C . HIS A 1 108 ? -9.708 5.056 6.257 1.00 93.38 108 HIS A C 1
ATOM 856 O O . HIS A 1 108 ? -9.751 5.408 7.431 1.00 93.38 108 HIS A O 1
ATOM 862 N N . ASP A 1 109 ? -10.743 5.210 5.429 1.00 93.50 109 ASP A N 1
ATOM 863 C CA . ASP A 1 109 ? -12.053 5.756 5.805 1.00 93.50 109 ASP A CA 1
ATOM 864 C C . ASP A 1 109 ? -12.845 4.818 6.733 1.00 9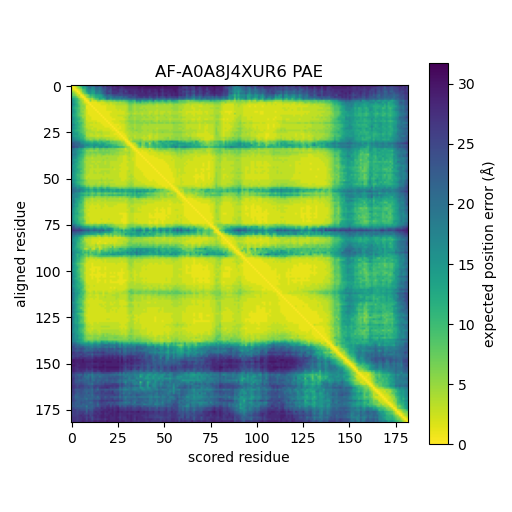3.50 109 ASP A C 1
ATOM 866 O O . ASP A 1 109 ? -13.739 5.256 7.454 1.00 93.50 109 ASP A O 1
ATOM 870 N N . GLN A 1 110 ? -12.485 3.534 6.752 1.00 94.25 110 GLN A N 1
ATOM 871 C CA . GLN A 1 110 ? -13.077 2.499 7.601 1.00 94.25 110 GLN A CA 1
ATOM 872 C C . GLN A 1 110 ? -12.238 2.206 8.858 1.00 94.25 110 GLN A C 1
ATOM 874 O O . GLN A 1 110 ? -12.562 1.293 9.629 1.00 94.25 110 GLN A O 1
ATOM 879 N N . LEU A 1 111 ? -11.154 2.963 9.071 1.00 91.69 111 LEU A N 1
ATOM 880 C CA . LEU A 1 111 ? -10.222 2.815 10.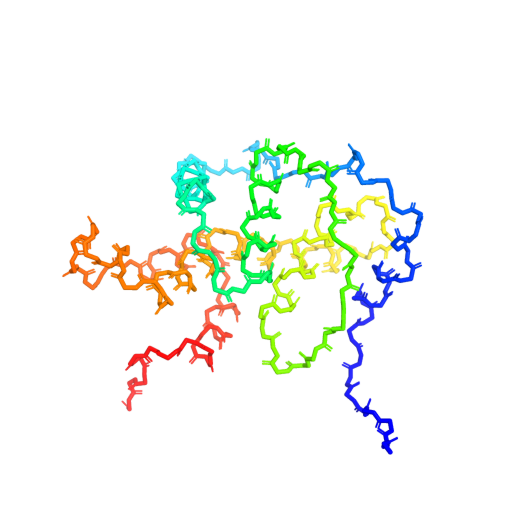185 1.00 91.69 111 LEU A CA 1
ATOM 881 C C . LEU A 1 111 ? -10.173 4.085 11.036 1.00 91.69 111 LEU A C 1
ATOM 883 O O . LEU A 1 111 ? -10.096 5.204 10.540 1.00 91.69 111 LEU A O 1
ATOM 887 N N . GLU A 1 112 ? -10.114 3.911 12.354 1.00 90.25 112 GLU A N 1
ATOM 888 C CA . GLU A 1 112 ? -9.866 5.022 13.271 1.00 90.25 112 GLU A CA 1
ATOM 889 C C . GLU A 1 112 ? -8.398 5.451 13.193 1.00 90.25 112 GLU A C 1
ATOM 891 O O . GLU A 1 112 ? -7.495 4.756 13.682 1.00 90.25 112 GLU A O 1
ATOM 896 N N . MET A 1 113 ? -8.154 6.602 12.564 1.00 87.44 113 MET A N 1
ATOM 897 C CA . MET A 1 113 ? -6.816 7.134 12.328 1.00 87.44 113 MET A CA 1
ATOM 898 C C . MET A 1 113 ? -6.716 8.620 12.658 1.00 87.44 113 MET A C 1
ATOM 900 O O . MET A 1 113 ? -7.563 9.432 12.291 1.00 87.44 113 MET A O 1
ATOM 904 N N . SER A 1 114 ? -5.612 9.000 13.298 1.00 90.19 114 SER A N 1
ATOM 905 C CA . SER A 1 114 ? -5.264 10.412 13.441 1.00 90.19 114 SER A CA 1
ATOM 906 C C . SER A 1 114 ? -4.788 11.000 12.107 1.00 90.19 114 SER A C 1
ATOM 908 O O . SER A 1 114 ? -4.215 10.305 11.265 1.00 90.19 114 SER A O 1
ATOM 910 N N . ARG A 1 115 ? -4.916 12.324 11.942 1.00 88.44 115 ARG A N 1
ATOM 911 C CA . ARG A 1 115 ? -4.396 13.038 10.756 1.00 88.44 115 ARG A CA 1
ATOM 912 C C . ARG A 1 115 ? -2.905 12.776 10.517 1.00 88.44 115 ARG A C 1
ATOM 914 O O . ARG A 1 115 ? -2.466 12.665 9.376 1.00 88.44 115 ARG A O 1
ATOM 921 N N . ARG A 1 116 ? -2.124 12.645 11.596 1.00 87.62 116 ARG A N 1
ATOM 922 C CA . ARG A 1 116 ? -0.684 12.354 11.530 1.00 87.62 116 ARG A CA 1
ATOM 923 C C . ARG A 1 116 ? -0.406 10.953 10.989 1.00 87.62 116 ARG A C 1
ATOM 925 O O . ARG A 1 116 ? 0.514 10.787 10.192 1.00 87.62 116 ARG A O 1
ATOM 932 N N . GLU A 1 117 ? -1.177 9.960 11.422 1.00 88.94 117 GLU A N 1
ATOM 933 C CA . GLU A 1 117 ? -1.057 8.584 10.931 1.00 88.94 117 GLU A CA 1
ATOM 934 C C . GLU A 1 117 ? -1.455 8.487 9.465 1.00 88.94 117 GLU A C 1
ATOM 936 O O . GLU A 1 117 ? -0.721 7.877 8.691 1.00 88.94 117 GLU A O 1
ATOM 941 N N . LEU A 1 118 ? -2.549 9.149 9.077 1.00 90.06 118 LEU A N 1
ATOM 942 C CA . LEU A 1 118 ? -3.003 9.195 7.690 1.00 90.06 118 LEU A CA 1
ATOM 943 C C . LEU A 1 118 ? -1.955 9.834 6.774 1.00 90.06 118 LEU A C 1
ATOM 945 O O . LEU A 1 118 ? -1.559 9.235 5.780 1.00 90.06 118 LEU A O 1
ATOM 949 N N . ALA A 1 119 ? -1.415 10.997 7.147 1.00 87.69 119 ALA A N 1
ATOM 950 C CA . ALA A 1 119 ? -0.349 11.643 6.381 1.00 87.69 119 ALA A CA 1
ATOM 951 C C . ALA A 1 119 ? 0.932 10.788 6.316 1.00 87.69 119 ALA A C 1
ATOM 953 O O . ALA A 1 119 ? 1.640 10.765 5.308 1.00 87.69 119 ALA A O 1
ATOM 954 N N . GLY A 1 120 ? 1.257 10.076 7.398 1.00 86.19 120 GLY A N 1
ATOM 955 C CA . GLY A 1 120 ? 2.384 9.149 7.437 1.00 86.19 120 GLY A CA 1
ATOM 956 C C . GLY A 1 120 ? 2.207 7.981 6.472 1.00 86.19 120 GLY A C 1
ATOM 957 O O . GLY A 1 120 ? 3.089 7.731 5.652 1.00 86.19 120 GLY A O 1
ATOM 958 N N . ILE A 1 121 ? 1.072 7.287 6.558 1.00 90.81 121 ILE A N 1
ATOM 959 C CA . ILE A 1 121 ? 0.816 6.086 5.765 1.00 90.81 121 ILE A CA 1
ATOM 960 C C . ILE A 1 121 ? 0.543 6.415 4.295 1.00 90.81 121 ILE A C 1
ATOM 962 O O . ILE A 1 121 ? 1.002 5.671 3.438 1.00 90.81 121 ILE A O 1
ATOM 966 N N . SER A 1 122 ? -0.075 7.565 4.004 1.00 90.69 122 SER A N 1
ATOM 967 C CA . SER A 1 122 ? -0.271 8.076 2.643 1.00 90.69 122 SER A CA 1
ATOM 968 C C . SER A 1 122 ? 1.059 8.244 1.912 1.00 90.69 122 SER A C 1
ATOM 970 O O . SER A 1 122 ? 1.248 7.665 0.845 1.00 90.69 122 SER A O 1
ATOM 972 N N . ARG A 1 123 ? 2.048 8.902 2.535 1.00 88.75 123 ARG A N 1
ATOM 973 C CA . ARG A 1 123 ? 3.396 9.036 1.951 1.00 88.75 123 ARG A CA 1
ATOM 974 C C . ARG A 1 123 ? 4.074 7.690 1.710 1.00 88.75 123 ARG A C 1
ATOM 976 O O . ARG A 1 123 ? 4.750 7.520 0.702 1.00 88.75 123 ARG A O 1
ATOM 983 N N . VAL A 1 124 ? 3.912 6.734 2.629 1.00 89.75 124 VAL A N 1
ATOM 984 C CA . VAL A 1 124 ? 4.501 5.395 2.474 1.00 89.75 124 VAL A CA 1
ATOM 985 C C . VAL A 1 124 ? 3.808 4.617 1.357 1.00 89.75 124 VAL A C 1
ATOM 987 O O . VAL A 1 124 ? 4.500 4.031 0.535 1.00 89.75 124 VAL A O 1
ATOM 990 N N . ALA A 1 125 ? 2.477 4.616 1.295 1.00 92.38 125 ALA A N 1
ATOM 991 C CA . ALA A 1 125 ? 1.724 3.921 0.255 1.00 92.38 125 ALA A CA 1
ATOM 992 C C . ALA A 1 125 ? 1.980 4.524 -1.132 1.00 92.38 125 ALA A C 1
ATOM 994 O O . ALA A 1 125 ? 2.197 3.780 -2.086 1.00 92.38 125 ALA A O 1
ATOM 995 N N . PHE A 1 126 ? 2.031 5.857 -1.230 1.00 90.56 126 PHE A N 1
ATOM 996 C CA . PHE A 1 126 ? 2.384 6.558 -2.463 1.00 90.56 126 PHE A CA 1
ATOM 997 C C . PHE A 1 126 ? 3.782 6.159 -2.932 1.00 90.56 126 PHE A C 1
ATOM 999 O O . PHE A 1 126 ? 3.944 5.683 -4.049 1.00 90.56 126 PHE A O 1
ATOM 1006 N N . PHE A 1 127 ? 4.778 6.220 -2.049 1.00 89.00 127 PHE A N 1
ATOM 1007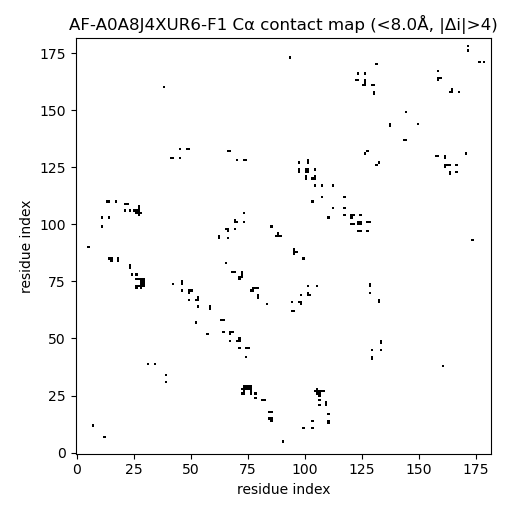 C CA . PHE A 1 127 ? 6.131 5.761 -2.354 1.00 89.00 127 PHE A CA 1
ATOM 1008 C C . PHE A 1 127 ? 6.191 4.281 -2.763 1.00 89.00 127 PHE A C 1
ATOM 1010 O O . PHE A 1 127 ? 6.898 3.913 -3.703 1.00 89.00 127 PHE A O 1
ATOM 1017 N N . VAL A 1 128 ? 5.465 3.414 -2.049 1.00 91.38 128 VAL A N 1
ATOM 1018 C CA . VAL A 1 128 ? 5.429 1.978 -2.343 1.00 91.38 128 VAL A CA 1
ATOM 1019 C C . VAL A 1 128 ? 4.922 1.738 -3.762 1.00 91.38 128 VAL A C 1
ATOM 1021 O O . VAL A 1 128 ? 5.475 0.917 -4.501 1.00 91.38 128 VAL A O 1
ATOM 1024 N N . THR A 1 129 ? 3.887 2.485 -4.126 1.00 91.69 129 THR A N 1
ATOM 1025 C CA . THR A 1 129 ? 3.178 2.341 -5.388 1.00 91.69 129 THR A CA 1
ATOM 1026 C C . THR A 1 129 ? 3.944 2.962 -6.552 1.00 91.69 129 THR A C 1
ATOM 1028 O O . THR A 1 129 ? 4.120 2.310 -7.572 1.00 91.69 129 THR A O 1
ATOM 1031 N N . MET A 1 130 ? 4.445 4.187 -6.381 1.00 89.06 130 MET A N 1
ATOM 1032 C CA . MET A 1 130 ? 5.084 4.976 -7.441 1.00 89.06 130 MET A CA 1
ATOM 1033 C C . MET A 1 130 ? 6.568 4.656 -7.634 1.00 89.06 130 MET A C 1
ATOM 1035 O O . MET A 1 130 ? 7.151 5.058 -8.636 1.00 89.06 130 MET A O 1
ATOM 1039 N N . VAL A 1 131 ? 7.205 3.970 -6.678 1.00 87.19 131 VAL A N 1
ATOM 1040 C CA . VAL A 1 131 ? 8.652 3.711 -6.722 1.00 87.19 131 VAL A CA 1
ATOM 1041 C C . VAL A 1 131 ? 8.957 2.260 -6.366 1.00 87.19 131 VAL A C 1
ATOM 1043 O O . VAL A 1 131 ? 9.329 1.473 -7.232 1.00 87.19 131 VAL A O 1
ATOM 1046 N N . TYR A 1 132 ? 8.786 1.880 -5.096 1.00 88.62 132 TYR A N 1
ATOM 1047 C CA . TYR A 1 132 ? 9.327 0.625 -4.550 1.00 88.62 132 TYR A CA 1
ATOM 1048 C C . TYR A 1 132 ? 8.960 -0.614 -5.373 1.00 88.62 132 TYR A C 1
ATOM 1050 O O . TYR A 1 132 ? 9.800 -1.486 -5.585 1.00 88.62 132 TYR A O 1
ATOM 1058 N N . THR A 1 133 ? 7.710 -0.701 -5.824 1.00 87.44 133 THR A N 1
ATOM 1059 C CA . THR A 1 133 ? 7.202 -1.912 -6.473 1.00 87.44 133 THR A CA 1
ATOM 1060 C C . THR A 1 133 ? 7.857 -2.155 -7.829 1.00 87.44 133 THR A C 1
ATOM 1062 O O . THR A 1 133 ? 8.202 -3.298 -8.116 1.00 87.44 133 THR A O 1
ATOM 1065 N N . LYS A 1 134 ? 8.116 -1.111 -8.624 1.00 85.56 134 LYS A N 1
ATOM 1066 C CA . LYS A 1 134 ? 8.849 -1.227 -9.897 1.00 85.56 134 LYS A CA 1
ATOM 1067 C C . LYS A 1 134 ? 10.266 -1.761 -9.662 1.00 85.56 134 LYS A C 1
ATOM 1069 O O . LYS A 1 134 ? 10.593 -2.859 -10.110 1.00 85.56 134 LYS A O 1
ATOM 1074 N N . TYR A 1 135 ? 11.042 -1.075 -8.820 1.00 82.69 135 TYR A N 1
ATOM 1075 C CA . TYR A 1 135 ? 12.423 -1.461 -8.498 1.00 82.69 135 TYR A CA 1
ATOM 1076 C C . TYR A 1 135 ? 12.538 -2.865 -7.895 1.00 82.69 135 TYR A C 1
ATOM 1078 O O . TYR A 1 135 ? 13.473 -3.607 -8.198 1.00 82.69 135 TYR A O 1
ATOM 1086 N N . TRP A 1 136 ? 11.594 -3.251 -7.034 1.00 82.38 136 TRP A N 1
ATOM 1087 C CA . TRP A 1 136 ? 11.592 -4.584 -6.442 1.00 82.38 136 TRP A CA 1
ATOM 1088 C C . TRP A 1 136 ? 11.369 -5.678 -7.491 1.00 82.38 136 TRP A C 1
ATOM 1090 O O . TRP A 1 136 ? 12.054 -6.701 -7.461 1.00 82.38 136 TRP A O 1
ATOM 1100 N N . ASN A 1 137 ? 10.439 -5.469 -8.426 1.00 76.88 137 ASN A N 1
ATOM 1101 C CA . ASN A 1 137 ? 10.173 -6.431 -9.492 1.00 76.88 137 ASN A CA 1
ATOM 1102 C C . ASN A 1 137 ? 11.355 -6.516 -10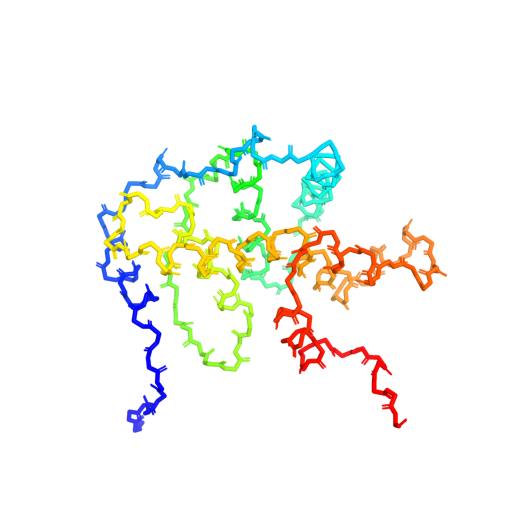.472 1.00 76.88 137 ASN A C 1
ATOM 1104 O O . ASN A 1 137 ? 11.836 -7.612 -10.747 1.00 76.88 137 ASN A O 1
ATOM 1108 N N . GLU A 1 138 ? 11.912 -5.395 -10.922 1.00 75.06 138 GLU A N 1
ATOM 1109 C CA . GLU A 1 138 ? 13.077 -5.381 -11.824 1.00 75.06 138 GLU A CA 1
ATOM 1110 C C . GLU A 1 138 ? 14.327 -6.044 -11.221 1.00 75.06 138 GLU A C 1
ATOM 1112 O O . GLU A 1 138 ? 15.097 -6.715 -11.917 1.00 75.06 138 GLU A O 1
ATOM 1117 N N . ALA A 1 139 ? 14.534 -5.895 -9.909 1.00 71.06 139 ALA A N 1
ATOM 1118 C CA . ALA A 1 139 ? 15.628 -6.559 -9.210 1.00 71.06 139 ALA A CA 1
ATOM 1119 C C . ALA A 1 139 ? 15.469 -8.090 -9.192 1.00 71.06 139 ALA A C 1
ATOM 1121 O O . ALA A 1 139 ? 16.470 -8.806 -9.240 1.00 71.06 139 ALA A O 1
ATOM 1122 N N . MET A 1 140 ? 14.228 -8.583 -9.136 1.00 64.94 140 MET A N 1
ATOM 1123 C CA . MET A 1 140 ? 13.907 -10.004 -8.965 1.00 64.94 140 MET A CA 1
ATOM 1124 C C . MET A 1 140 ? 13.594 -10.730 -10.282 1.00 64.94 140 MET A C 1
ATOM 1126 O O . MET A 1 140 ? 13.655 -11.959 -10.314 1.00 64.94 140 MET A O 1
ATOM 1130 N N . PHE A 1 141 ? 13.305 -10.004 -11.368 1.00 61.09 141 PHE A N 1
ATOM 1131 C CA . PHE A 1 141 ? 12.958 -10.563 -12.678 1.00 61.09 141 PHE A CA 1
ATOM 1132 C C . PHE A 1 141 ? 13.963 -10.159 -13.773 1.00 61.09 141 PHE A C 1
ATOM 1134 O O . PHE A 1 141 ? 13.783 -9.138 -14.441 1.00 61.09 141 PHE A O 1
ATOM 1141 N N . PRO A 1 142 ? 14.991 -10.988 -14.048 1.00 53.38 142 PRO A N 1
ATOM 1142 C CA . PRO A 1 142 ? 15.978 -10.718 -15.099 1.00 53.38 142 PRO A CA 1
ATOM 1143 C C . PRO A 1 142 ? 15.375 -10.586 -16.506 1.00 53.38 142 PRO A C 1
ATOM 1145 O O . PRO A 1 142 ? 15.919 -9.864 -17.334 1.00 53.38 142 PRO A O 1
ATOM 1148 N N . VAL A 1 143 ? 14.243 -11.252 -16.768 1.00 49.94 143 VAL A N 1
ATOM 1149 C CA . VAL A 1 143 ? 13.516 -11.205 -18.052 1.00 49.94 143 VAL A CA 1
ATOM 1150 C C . VAL A 1 143 ? 13.036 -9.794 -18.412 1.00 49.94 143 VAL A C 1
ATOM 1152 O O . VAL A 1 143 ? 12.961 -9.467 -19.589 1.00 49.94 143 VAL A O 1
ATOM 1155 N N . LEU A 1 144 ? 12.747 -8.942 -17.425 1.00 50.41 144 LEU A N 1
ATOM 1156 C CA . LEU A 1 144 ? 12.330 -7.557 -17.674 1.00 50.41 144 LEU A CA 1
ATOM 1157 C C . LEU A 1 144 ? 13.532 -6.623 -17.857 1.00 50.41 144 LEU A C 1
ATOM 1159 O O . LEU A 1 144 ? 13.461 -5.671 -18.627 1.00 50.41 144 LEU A O 1
ATOM 1163 N N . ARG A 1 145 ? 14.675 -6.958 -17.241 1.00 48.78 145 ARG A N 1
ATOM 1164 C CA . ARG A 1 145 ? 15.944 -6.226 -17.392 1.00 48.78 145 ARG A CA 1
ATOM 1165 C C . ARG A 1 145 ? 16.486 -6.254 -18.827 1.00 48.78 145 ARG A C 1
ATOM 1167 O O . ARG A 1 145 ? 17.286 -5.400 -19.182 1.00 48.78 145 ARG A O 1
ATOM 1174 N N . SER A 1 146 ? 16.110 -7.243 -19.640 1.00 43.69 146 SER A N 1
ATOM 1175 C CA . SER A 1 146 ? 16.563 -7.341 -21.036 1.00 43.69 146 SER A CA 1
ATOM 1176 C C . SER A 1 146 ? 15.674 -6.587 -22.031 1.00 43.69 146 SER A C 1
ATOM 1178 O O . SER A 1 146 ? 16.113 -6.341 -23.152 1.00 43.69 146 SER A O 1
ATOM 1180 N N . GLN A 1 147 ? 14.447 -6.225 -21.641 1.00 49.25 147 GLN A N 1
ATOM 1181 C CA . GLN A 1 147 ? 13.487 -5.501 -22.486 1.00 49.25 147 GLN A CA 1
ATOM 1182 C C . GLN A 1 147 ? 13.638 -3.977 -22.353 1.00 49.25 147 GLN A C 1
ATOM 1184 O O . GLN A 1 147 ? 13.367 -3.248 -23.305 1.00 49.25 147 GLN A O 1
ATOM 1189 N N . GLU A 1 148 ? 14.128 -3.492 -21.210 1.00 48.41 148 GLU A N 1
ATOM 1190 C CA . GLU A 1 148 ? 14.450 -2.082 -20.985 1.00 48.41 148 GLU A CA 1
ATOM 1191 C C . GLU A 1 148 ? 15.980 -1.897 -21.019 1.00 48.41 148 GLU A C 1
ATOM 1193 O O . GLU A 1 148 ? 16.727 -2.598 -20.340 1.00 48.41 148 GLU A O 1
ATOM 1198 N N . ARG A 1 149 ? 16.474 -1.003 -21.890 1.00 38.22 149 ARG A N 1
ATOM 1199 C CA . ARG A 1 149 ? 17.914 -0.772 -22.123 1.00 38.22 149 ARG A CA 1
ATOM 1200 C C . ARG A 1 149 ? 18.679 -0.562 -20.800 1.00 38.22 149 ARG A C 1
ATOM 1202 O O . ARG A 1 149 ? 18.223 0.230 -19.979 1.00 38.22 149 ARG A O 1
ATOM 1209 N N . PRO A 1 150 ? 19.885 -1.144 -20.626 1.00 38.44 150 PRO A N 1
ATOM 1210 C CA . PRO A 1 150 ? 20.715 -0.927 -19.445 1.00 38.44 150 PRO A CA 1
ATOM 1211 C C . PRO A 1 150 ? 21.369 0.462 -19.505 1.00 38.44 150 PRO A C 1
ATOM 1213 O O . PRO A 1 150 ? 22.537 0.619 -19.851 1.00 38.44 150 PRO A O 1
ATOM 1216 N N . GLY A 1 151 ? 20.584 1.488 -19.194 1.00 36.53 151 GLY A N 1
ATOM 1217 C CA . GLY A 1 151 ? 21.060 2.791 -18.764 1.00 36.53 151 GLY A CA 1
ATOM 1218 C C . GLY A 1 151 ? 20.878 2.875 -17.257 1.00 36.53 151 GLY A C 1
ATOM 1219 O O . GLY A 1 151 ? 19.785 2.668 -16.748 1.00 36.53 151 GLY A O 1
ATOM 1220 N N . LEU A 1 152 ? 21.958 3.161 -16.540 1.00 39.03 152 LEU A N 1
ATOM 1221 C CA . LEU A 1 152 ? 21.999 3.470 -15.112 1.00 39.03 152 LEU A CA 1
ATOM 1222 C C . LEU A 1 152 ? 21.276 4.808 -14.822 1.00 39.03 152 LEU A C 1
ATOM 1224 O O . LEU A 1 152 ? 21.895 5.776 -14.396 1.00 39.03 152 LEU A O 1
ATOM 1228 N N . LEU A 1 153 ? 19.987 4.895 -15.140 1.00 38.69 153 LEU A N 1
ATOM 1229 C CA . LEU A 1 153 ? 19.115 6.062 -15.003 1.00 38.69 153 LEU A CA 1
ATOM 1230 C C . LEU A 1 153 ? 17.748 5.488 -14.606 1.00 38.69 153 LEU A C 1
ATOM 1232 O O . LEU A 1 153 ? 17.132 4.786 -15.397 1.00 38.69 153 LEU A O 1
ATOM 1236 N N . THR A 1 154 ? 17.277 5.596 -13.363 1.00 45.09 154 THR A N 1
ATOM 1237 C CA . THR A 1 154 ? 16.427 6.733 -12.949 1.00 45.09 154 THR A CA 1
ATOM 1238 C C . THR A 1 154 ? 16.147 6.728 -11.435 1.00 45.09 154 THR A C 1
ATOM 1240 O O . THR A 1 154 ? 15.222 7.389 -10.978 1.00 45.09 154 THR A O 1
ATOM 1243 N N . SER A 1 155 ? 16.952 6.040 -10.609 1.00 53.41 155 SER A N 1
ATOM 1244 C CA . SER A 1 155 ? 16.639 5.912 -9.173 1.00 53.41 155 SER A CA 1
ATOM 1245 C C . SER A 1 155 ? 16.500 7.257 -8.472 1.00 53.41 155 SER A C 1
ATOM 1247 O O . SER A 1 155 ? 15.598 7.424 -7.669 1.00 53.41 155 SER A O 1
ATOM 1249 N N . GLU A 1 156 ? 17.350 8.236 -8.777 1.00 47.75 156 GLU A N 1
ATOM 1250 C CA . GLU A 1 156 ? 17.327 9.527 -8.084 1.00 47.75 156 GLU A CA 1
ATOM 1251 C C . GLU A 1 156 ? 16.184 10.439 -8.554 1.00 47.75 156 GLU A C 1
ATOM 1253 O O . GL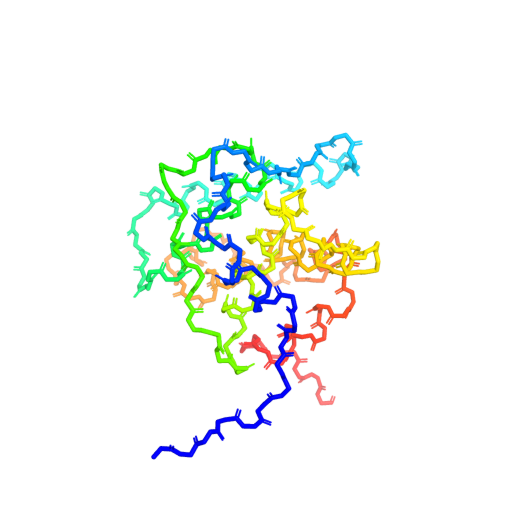U A 1 156 ? 15.607 11.162 -7.745 1.00 47.75 156 GLU A O 1
ATOM 1258 N N . GLU A 1 157 ? 15.817 10.384 -9.836 1.00 55.69 157 GLU A N 1
ATOM 1259 C CA . GLU A 1 157 ? 14.709 11.170 -10.384 1.00 55.69 157 GLU A CA 1
ATOM 1260 C C . GLU A 1 157 ? 13.355 10.583 -9.971 1.00 55.69 157 GLU A C 1
ATOM 1262 O O . GLU A 1 157 ? 12.493 11.328 -9.519 1.00 55.69 157 GLU A O 1
ATOM 1267 N N . ASP A 1 158 ? 13.198 9.257 -9.985 1.00 51.88 158 ASP A N 1
ATOM 1268 C CA . ASP A 1 158 ? 11.999 8.575 -9.481 1.00 51.88 158 ASP A CA 1
ATOM 1269 C C . ASP A 1 158 ? 11.849 8.716 -7.961 1.00 51.88 158 ASP A C 1
ATOM 1271 O O . ASP A 1 158 ? 10.741 8.883 -7.451 1.00 51.88 158 ASP A O 1
ATOM 1275 N N . LEU A 1 159 ? 12.957 8.689 -7.209 1.00 53.22 159 LEU A N 1
ATOM 1276 C CA . LEU A 1 159 ? 12.956 8.967 -5.769 1.00 53.22 159 LEU A CA 1
ATOM 1277 C C . LEU A 1 159 ? 12.591 10.427 -5.474 1.00 53.22 159 LEU A C 1
ATOM 1279 O O . LEU A 1 159 ? 11.841 10.682 -4.527 1.00 53.22 159 LEU A O 1
ATOM 1283 N N . ARG A 1 160 ? 13.083 11.373 -6.289 1.00 55.59 160 ARG A N 1
ATOM 1284 C CA . ARG A 1 160 ? 12.707 12.794 -6.223 1.00 55.59 160 ARG A CA 1
ATOM 1285 C C . ARG A 1 160 ? 11.230 12.996 -6.551 1.00 55.59 160 ARG A C 1
ATOM 1287 O O . ARG A 1 160 ? 10.542 13.657 -5.779 1.00 55.59 160 ARG A O 1
ATOM 1294 N N . ARG A 1 161 ? 10.735 12.379 -7.628 1.00 54.41 161 ARG A N 1
ATOM 1295 C CA . ARG A 1 161 ? 9.321 12.384 -8.042 1.00 54.41 161 ARG A CA 1
ATOM 1296 C C . ARG A 1 161 ? 8.416 11.712 -7.002 1.00 54.41 161 ARG A C 1
ATOM 1298 O O . ARG A 1 161 ? 7.309 12.169 -6.766 1.00 54.41 161 ARG A O 1
ATOM 1305 N N . GLY A 1 162 ? 8.904 10.679 -6.310 1.00 52.28 162 GLY A N 1
ATOM 1306 C CA . GLY A 1 162 ? 8.208 10.000 -5.209 1.00 52.28 162 GLY A CA 1
ATOM 1307 C C . GLY A 1 162 ? 8.229 10.740 -3.860 1.00 52.28 162 GLY A C 1
ATOM 1308 O O . GLY A 1 162 ? 7.644 10.251 -2.890 1.00 52.28 162 GLY A O 1
ATOM 1309 N N . GLY A 1 163 ? 8.916 11.886 -3.765 1.00 46.44 163 GLY A N 1
ATOM 1310 C CA . GLY A 1 163 ? 8.785 12.868 -2.681 1.00 46.44 163 GLY A CA 1
ATOM 1311 C C . GLY A 1 163 ? 9.174 12.426 -1.260 1.00 46.44 163 GLY A C 1
ATOM 1312 O O . GLY A 1 163 ? 8.874 13.141 -0.303 1.00 46.44 163 GLY A O 1
ATOM 1313 N N . CYS A 1 164 ? 9.824 11.271 -1.057 1.00 48.25 164 CYS A N 1
ATOM 1314 C CA . CYS A 1 164 ? 10.036 10.717 0.289 1.00 48.25 164 CYS A CA 1
ATOM 1315 C C . CYS A 1 164 ? 11.506 10.377 0.600 1.00 48.25 164 CYS A C 1
ATOM 1317 O O . CYS A 1 164 ? 11.919 9.218 0.575 1.00 48.25 164 CYS A O 1
ATOM 1319 N N . VAL A 1 165 ? 12.271 11.388 1.033 1.00 48.66 165 VAL A N 1
ATOM 1320 C CA . VAL A 1 165 ? 13.666 11.281 1.536 1.00 48.66 165 VAL A CA 1
ATOM 1321 C C . VAL A 1 165 ? 13.825 10.222 2.648 1.00 48.66 165 VAL A C 1
ATOM 1323 O O . VAL A 1 165 ? 14.872 9.600 2.829 1.00 48.66 165 VAL A O 1
ATOM 1326 N N . VAL A 1 166 ? 12.766 9.972 3.424 1.00 46.62 166 VAL A N 1
ATOM 1327 C CA . VAL A 1 166 ? 12.757 8.937 4.474 1.00 46.62 166 VAL A CA 1
ATOM 1328 C C . VAL A 1 166 ? 12.713 7.529 3.875 1.00 46.62 166 VAL A C 1
ATOM 1330 O O . VAL A 1 166 ? 13.336 6.607 4.404 1.00 46.62 166 VAL A O 1
ATOM 1333 N N . ALA A 1 167 ? 11.993 7.360 2.771 1.00 45.72 167 ALA A N 1
ATOM 1334 C CA . ALA A 1 167 ? 11.823 6.079 2.113 1.00 45.72 167 ALA A CA 1
ATOM 1335 C C . ALA A 1 167 ? 13.024 5.729 1.215 1.00 45.72 167 ALA A C 1
ATOM 1337 O O . ALA A 1 167 ? 13.402 4.563 1.139 1.00 45.72 167 ALA A O 1
ATOM 1338 N N . GLU A 1 168 ? 13.725 6.736 0.691 1.00 45.22 168 GLU A N 1
ATOM 1339 C CA . GLU A 1 168 ? 15.076 6.619 0.127 1.00 45.22 168 GLU A CA 1
ATOM 1340 C C . GLU A 1 168 ? 16.069 5.998 1.132 1.00 45.22 168 GLU A C 1
ATOM 1342 O O . GLU A 1 168 ? 16.707 4.983 0.844 1.00 45.22 168 GLU A O 1
ATOM 1347 N N . ARG A 1 169 ? 16.129 6.514 2.372 1.00 47.97 169 ARG A N 1
ATOM 1348 C CA . ARG A 1 169 ? 16.982 5.956 3.449 1.00 47.97 169 ARG A CA 1
ATOM 1349 C C . ARG A 1 169 ? 16.584 4.544 3.892 1.00 47.97 169 ARG A C 1
ATOM 1351 O O . ARG A 1 169 ? 17.408 3.828 4.470 1.00 47.97 169 ARG A O 1
ATOM 1358 N N . ALA A 1 170 ? 15.322 4.161 3.703 1.00 44.69 170 ALA A N 1
ATOM 1359 C CA . ALA A 1 170 ? 14.839 2.809 3.971 1.00 44.69 170 ALA A CA 1
ATOM 1360 C C . ALA A 1 170 ? 15.192 1.856 2.817 1.00 44.69 170 ALA A C 1
ATOM 1362 O O . ALA A 1 170 ? 15.648 0.740 3.065 1.00 44.69 170 ALA A O 1
ATOM 1363 N N . MET A 1 171 ? 15.070 2.316 1.568 1.00 46.00 171 MET A N 1
ATOM 1364 C CA . MET A 1 171 ? 15.455 1.560 0.377 1.00 46.00 171 MET A CA 1
ATOM 1365 C C . MET A 1 171 ? 16.965 1.332 0.289 1.00 46.00 171 MET A C 1
ATOM 1367 O O . MET A 1 171 ? 17.368 0.210 -0.003 1.00 46.00 171 MET A O 1
ATOM 1371 N N . GLY A 1 172 ? 17.805 2.294 0.683 1.00 49.06 172 GLY A N 1
ATOM 1372 C CA . GLY A 1 172 ? 19.262 2.106 0.756 1.00 49.06 172 GLY A CA 1
ATOM 1373 C C . GLY A 1 172 ? 19.730 0.996 1.715 1.00 49.06 172 GLY A C 1
ATOM 1374 O O . GLY A 1 172 ? 20.864 0.538 1.616 1.00 49.06 172 GLY A O 1
ATOM 1375 N N . ARG A 1 173 ? 18.870 0.528 2.635 1.00 46.44 173 ARG A N 1
ATOM 1376 C CA . ARG A 1 173 ? 19.165 -0.601 3.543 1.00 46.44 173 ARG A CA 1
ATOM 1377 C C . ARG A 1 173 ? 18.622 -1.948 3.058 1.00 46.44 173 ARG A C 1
ATOM 1379 O O . ARG A 1 173 ? 19.004 -2.975 3.613 1.00 46.44 173 ARG A O 1
ATOM 1386 N N . HIS A 1 174 ? 17.719 -1.948 2.078 1.00 46.78 174 HIS A N 1
ATOM 1387 C CA . HIS A 1 174 ? 16.973 -3.133 1.639 1.00 46.78 174 HIS A CA 1
ATOM 1388 C C . HIS A 1 174 ? 17.169 -3.482 0.159 1.00 46.78 174 HIS A C 1
ATOM 1390 O O . HIS A 1 174 ? 16.989 -4.641 -0.209 1.00 46.78 174 HIS A O 1
ATOM 1396 N N . LEU A 1 175 ? 17.555 -2.520 -0.680 1.00 42.97 175 LEU A N 1
ATOM 1397 C CA . LEU A 1 175 ? 18.031 -2.786 -2.030 1.00 42.97 175 LEU A CA 1
ATOM 1398 C C . LEU A 1 175 ? 19.470 -3.298 -1.939 1.00 42.97 175 LEU A C 1
ATOM 1400 O O . LEU A 1 175 ? 20.348 -2.621 -1.405 1.00 42.97 175 LEU A O 1
ATOM 1404 N N . TRP A 1 176 ? 19.719 -4.480 -2.498 1.00 43.38 176 TRP A N 1
ATOM 1405 C CA . TRP A 1 176 ? 21.058 -4.940 -2.871 1.00 43.38 176 TRP A CA 1
ATOM 1406 C C . TRP A 1 176 ? 21.575 -4.087 -4.040 1.00 43.38 176 TR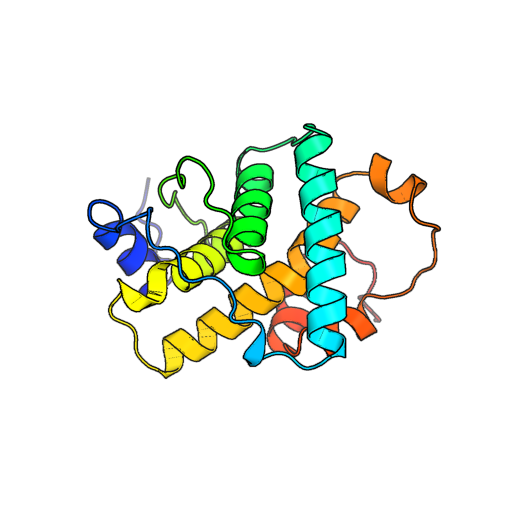P A C 1
ATOM 1408 O O . TRP A 1 176 ? 21.713 -4.566 -5.160 1.00 43.38 176 TRP A O 1
ATOM 1418 N N . SER A 1 177 ? 21.784 -2.792 -3.806 1.00 34.66 177 SER A N 1
ATOM 1419 C CA . SER A 1 177 ? 22.284 -1.862 -4.813 1.00 34.66 177 SER A CA 1
ATOM 1420 C C . SER A 1 177 ? 23.664 -1.331 -4.405 1.00 34.66 177 SER A C 1
ATOM 1422 O O . SER A 1 177 ? 23.886 -1.101 -3.212 1.00 34.66 177 SER A O 1
ATOM 1424 N N . PRO A 1 178 ? 24.606 -1.122 -5.348 1.00 35.03 178 PRO A N 1
ATOM 1425 C CA . PRO A 1 178 ? 26.014 -0.830 -5.065 1.00 35.03 178 PRO A CA 1
ATOM 1426 C C . PRO A 1 178 ? 26.263 0.589 -4.526 1.00 35.03 178 PRO A C 1
ATOM 1428 O O . PRO A 1 178 ? 27.407 1.014 -4.415 1.00 35.03 178 PRO A O 1
ATOM 1431 N N . PHE A 1 179 ? 25.224 1.341 -4.159 1.00 36.06 179 PHE A N 1
ATOM 1432 C CA . PHE A 1 179 ? 25.314 2.740 -3.730 1.00 36.06 179 PHE A CA 1
ATOM 1433 C C . PHE A 1 179 ? 25.891 2.954 -2.318 1.00 36.06 179 PHE A C 1
ATOM 1435 O O . PHE A 1 179 ? 25.706 4.022 -1.733 1.00 36.06 179 PHE A O 1
ATOM 1442 N N . ARG A 1 180 ? 26.655 1.998 -1.769 1.00 32.53 180 ARG A N 1
ATOM 1443 C CA . ARG A 1 180 ? 27.634 2.342 -0.728 1.00 32.53 180 ARG A CA 1
ATOM 1444 C C . ARG A 1 180 ? 28.793 3.060 -1.406 1.00 32.53 180 ARG A C 1
ATOM 1446 O O . ARG A 1 180 ? 29.782 2.436 -1.776 1.00 32.53 180 ARG A O 1
ATOM 1453 N N . LYS A 1 181 ? 28.675 4.378 -1.550 1.00 35.69 181 LYS A N 1
ATOM 1454 C CA . LYS A 1 181 ? 29.877 5.205 -1.616 1.00 35.69 181 LYS A CA 1
ATOM 1455 C C . LYS A 1 181 ? 30.522 5.142 -0.229 1.00 35.69 181 LYS A C 1
ATOM 1457 O O . LYS A 1 181 ? 29.909 5.560 0.752 1.00 35.69 181 LYS A O 1
ATOM 1462 N N . THR A 1 182 ? 31.672 4.475 -0.176 1.00 39.38 182 THR A N 1
ATOM 1463 C CA . THR A 1 182 ? 32.698 4.640 0.861 1.00 39.38 182 THR A CA 1
ATOM 1464 C C . THR A 1 182 ? 33.050 6.104 1.040 1.00 39.38 182 THR A C 1
ATOM 1466 O O . THR A 1 182 ? 33.080 6.801 -0.003 1.00 39.38 182 THR A O 1
#

Radius of gyration: 16.53 Å; Cα contacts (8 Å, |Δi|>4): 143; chains: 1; bounding box: 49×38×46 Å

Secondary structure (DSSP, 8-state):
-----PPP-HHHHHHHHHGGG--TT------GGGS-HHHHHHHHHHHHHHHHHHHT---SSHHHHHHHHHHHHHHH-PPPS-PPP--PPPTT-HHHHHHHHHHHHHTGGGS---HHHHHHHHHHHHHIIIIIHHHHHHHH-HHHHTTS------HHHHHHHTT-HHHHHHHTTTS--S----

pLDDT: mean 75.46, std 19.84, range [32.53, 95.25]

Solvent-accessible surface area (backbone atoms only — not comparable to full-atom values): 11187 Å² total; per-residue (Å²): 135,80,84,82,87,63,90,73,61,65,70,59,52,49,50,53,73,46,48,92,74,56,67,79,90,61,63,46,40,60,65,69,91,79,48,53,75,67,55,47,53,50,49,52,52,48,47,55,50,48,51,54,57,60,73,65,67,80,59,100,41,71,70,60,50,46,44,46,53,52,36,44,22,31,68,70,55,51,75,66,98,65,79,80,78,79,71,90,74,55,93,86,45,61,67,49,54,47,47,50,28,40,52,46,49,26,41,44,93,82,46,98,70,53,74,68,55,48,57,51,35,46,53,49,25,50,27,37,53,73,37,49,51,58,57,54,47,52,73,74,32,68,79,56,51,74,75,47,78,96,58,102,71,55,69,69,60,46,46,57,75,42,71,38,76,69,55,53,64,51,42,70,73,70,50,98,59,86,80,71,77,124

Organism: Chionoecetes opilio (NCBI:txid41210)

Mean predicted aligned error: 10.48 Å

Foldseek 3Di:
DDDDPDPDPVLLVQCLVCVVPQDLLQFDADDCVVDDPVLLVLLVVLLVVLVVVVVVVDDPDPLLVLLSQLLNCRSPVDRDPGHDRLDDDDPPDVSSVQSSLSVCNGRVVVTDDDPVRNVVSVLSNLCSNSPVSVLVCVLVDVVVVVVDDPDPDDNVVSVVSSPDPPVVVVCVVVDPDPPPPD

Sequence (182 aa):
MGPSSGPNIALFKRLQNRWPIVDQSRPQPLTPTALSSDEEAHRLEMLGHLKRLLDCGNHPREDYKEIILLNVAYLEGGVPTSFRAPGAYHMARWMAKAIYAVKIMLFHDQLEMSRRELAGISRVAFFVTMVYTKYWNEAMFPVLRSQERPGLLTSEEDLRRGGCVVAERAMGRHLWSPFRKT